Protein 5CZF (pdb70)

Sequence (270 aa):
EQENSYNEWLRAKVATSLADPRPAIPHDEVERRMAERFAKMRKERSYNEWLRAKVATSLADPRPAIPHDEVERRMAERFAKMRKESHLPVLWLESADTDLDDITSYIARFDIDAAERLWQRLRGCVLPLSEHPYLYPPSDRVPGLREIVAHPNYIILYRVTTSSVEVVNVIHARRQFPHLPVLWLESADTDLDDITSYIARFDIDAAERLWQRLRGCVLPLSEHPYLYPPSDRVPGLREIVAHPNYIILYRVTTSSVEVVNVIHARRQFP

CATH classification: 3.30.2310.20

InterPro domains:
  IPR048851 Stability determinant domain [PF21217] (16-45)

Solvent-accessible surface area: 13345 Å² total; per-residue (Å²): 119,87,64,100,63,20,34,76,51,0,107,60,31,3,61,99,5,80,77,39,130,133,106,29,28,64,11,113,48,0,50,126,50,0,62,103,56,14,64,67,46,112,114,91,150,115,46,52,65,46,0,113,60,30,7,61,99,7,73,83,48,128,130,109,26,16,79,9,111,50,0,42,126,49,1,62,107,55,9,65,66,39,127,82,127,85,154,29,74,10,40,0,20,28,22,0,3,65,3,1,49,51,1,1,58,123,31,15,96,100,64,51,86,25,0,42,141,11,6,86,36,0,77,42,22,0,72,41,0,28,102,78,4,144,31,26,89,89,14,148,55,12,111,64,6,42,36,2,22,12,64,19,49,10,8,0,0,0,83,38,36,148,80,6,0,24,0,0,0,0,0,15,20,104,98,85,34,50,123,55,70,13,41,0,16,22,19,0,4,63,4,0,45,56,0,4,55,143,38,16,81,167,62,23,77,27,0,37,155,13,6,89,94,0,64,43,21,0,94,43,2,21,108,36,27,138,34,32,80,86,10,130,60,12,108,67,4,50,36,3,17,3,49,18,46,23,0,0,0,0,73,32,43,147,73,4,1,25,1,0,0,0,0,15,13,82,159,89,56,42

GO terms:
  GO:0060090 molecular adaptor activity (F, EXP)

B-factor: mean 50.28, std 15.29, range [19.24, 118.25]

Foldseek 3Di:
DVVVVVVVVVVVVVVVVVPDPDDDDDPVVVVVVVVVVVVVVVVVD/DVVVVVVVVVVVVVVDPDDDDDVVVVVVVVVVVVVVVVVD/DQAAEEEDVQAVVQLVQVLVVPVVPPNVVSVVLVVLVCVVRNVCRVPVCPFDADPVDGQWGWDCSDQFKIWIWHDDPHHIYTYHIATPPDGGD/DFAEAEDVQAVVLLVQVLVVVVVPPNVVSVVLVVQVCVVRVCCRVVVCPFDADPVDGQWGWDCSDPFKIWIWHQDPGHIYTYHIQTPPDRGD

Organism: Escherichia coli O157:H7 (NCBI:txid83334)

Structure (mmCIF, N/CA/C/O backbone):
data_5CZF
#
_entry.id   5CZF
#
_cell.length_a   91.560
_cell.length_b   91.560
_cell.length_c   185.600
_cell.angle_alpha   90.00
_cell.angle_beta   90.00
_cell.angle_gamma   120.00
#
_symmetry.space_group_name_H-M   'P 65 2 2'
#
loop_
_entity.id
_entity.type
_entity.pdbx_description
1 polymer PaaA2
2 polymer 'Plasmid stabilization protein ParE'
3 non-polymer 'SULFATE ION'
4 water water
#
loop_
_atom_site.group_PDB
_atom_site.id
_atom_site.type_symbol
_atom_site.label_atom_id
_atom_site.label_alt_id
_atom_site.label_comp_id
_atom_site.label_asym_id
_atom_site.label_entity_id
_atom_site.label_seq_id
_atom_site.pdbx_PDB_ins_code
_atom_site.Cartn_x
_atom_site.Cartn_y
_atom_site.Cartn_z
_atom_site.occupancy
_atom_site.B_iso_or_equiv
_atom_site.auth_seq_id
_atom_site.auth_comp_id
_atom_site.auth_asym_id
_atom_site.auth_atom_id
_atom_site.pdbx_PDB_model_num
ATOM 1 N N . GLU A 1 5 ? 49.398 -37.344 -2.368 1.00 83.30 16 GLU A N 1
ATOM 2 C CA . GLU A 1 5 ? 49.937 -36.756 -3.590 1.00 93.33 16 GLU A CA 1
ATOM 3 C C . GLU A 1 5 ? 48.810 -36.275 -4.501 1.00 98.41 16 GLU A C 1
ATOM 4 O O . GLU A 1 5 ? 48.976 -35.319 -5.260 1.00 91.75 16 GLU A O 1
ATOM 6 N N . GLN A 1 6 ? 47.660 -36.951 -4.421 1.00 101.44 17 GLN A N 1
ATOM 7 C CA . GLN A 1 6 ? 46.486 -36.517 -5.168 1.00 94.73 17 GLN A CA 1
ATOM 8 C C . GLN A 1 6 ? 45.854 -35.269 -4.565 1.00 81.17 17 GLN A C 1
ATOM 9 O O . GLN A 1 6 ? 45.136 -34.549 -5.269 1.00 68.15 17 GLN A O 1
ATOM 11 N N . GLU A 1 7 ? 46.103 -35.001 -3.280 1.00 83.57 18 GLU A N 1
ATOM 12 C CA . GLU A 1 7 ? 45.630 -33.770 -2.657 1.00 81.26 18 GLU A CA 1
ATOM 13 C C . GLU A 1 7 ? 46.476 -32.569 -3.057 1.00 76.14 18 GLU A C 1
ATOM 14 O O . GLU A 1 7 ? 45.973 -31.440 -3.075 1.00 60.63 18 GLU A O 1
ATOM 16 N N . ASN A 1 8 ? 47.754 -32.789 -3.373 1.00 81.92 19 ASN A N 1
ATOM 17 C CA . ASN A 1 8 ? 48.603 -31.691 -3.822 1.00 85.39 19 ASN A CA 1
ATOM 18 C C . ASN A 1 8 ? 48.230 -31.248 -5.229 1.00 76.86 19 ASN A C 1
ATOM 19 O O . ASN A 1 8 ? 48.260 -30.051 -5.537 1.00 79.54 19 ASN A O 1
ATOM 24 N N . SER A 1 9 ? 47.878 -32.194 -6.099 1.00 69.33 20 SER A N 1
ATOM 25 C CA . SER A 1 9 ? 47.438 -31.816 -7.435 1.00 72.37 20 SER A CA 1
ATOM 26 C C . SER A 1 9 ? 46.087 -31.114 -7.388 1.00 66.27 20 SER A C 1
ATOM 27 O O . SER A 1 9 ? 45.838 -30.181 -8.160 1.00 68.35 20 SER A O 1
ATOM 30 N N . TYR A 1 10 ? 45.207 -31.543 -6.481 1.00 51.69 21 TYR A N 1
ATOM 31 C CA . TYR A 1 10 ? 43.907 -30.897 -6.348 1.00 46.96 21 TYR A CA 1
ATOM 32 C C . TYR A 1 10 ? 44.060 -29.465 -5.847 1.00 47.09 21 TYR A C 1
ATOM 33 O O . TYR A 1 10 ? 43.424 -28.541 -6.370 1.00 53.89 21 TYR A O 1
ATOM 42 N N . ASN A 1 11 ? 44.916 -29.257 -4.843 1.00 41.42 22 ASN A N 1
ATOM 43 C CA . ASN A 1 11 ? 45.084 -27.915 -4.291 1.00 54.33 22 ASN A CA 1
ATOM 44 C C . ASN A 1 11 ? 45.761 -26.983 -5.288 1.00 54.40 22 ASN A C 1
ATOM 45 O O . ASN A 1 11 ? 45.376 -25.815 -5.412 1.00 48.57 22 ASN A O 1
ATOM 50 N N . GLU A 1 12 ? 46.772 -27.479 -6.004 1.00 66.55 23 GLU A N 1
ATOM 51 C CA . GLU A 1 12 ? 47.425 -26.654 -7.015 1.00 60.98 23 GLU A CA 1
ATOM 52 C C . GLU A 1 12 ? 46.463 -26.307 -8.142 1.00 57.56 23 GLU A C 1
ATOM 53 O O . GLU A 1 12 ? 46.439 -25.166 -8.619 1.00 63.94 23 GLU A O 1
ATOM 56 N N . TRP A 1 13 ? 45.651 -27.276 -8.571 1.00 50.89 24 TRP A N 1
ATOM 57 C CA . TRP A 1 13 ? 44.649 -27.002 -9.596 1.00 44.54 24 TRP A CA 1
ATOM 58 C C . TRP A 1 13 ? 43.634 -25.982 -9.105 1.00 45.28 24 TRP A C 1
ATOM 59 O O . TRP A 1 13 ? 43.195 -25.112 -9.867 1.00 47.11 24 TRP A O 1
ATOM 70 N N . LEU A 1 14 ? 43.258 -26.066 -7.828 1.00 47.80 25 LEU A N 1
ATOM 71 C CA . LEU A 1 14 ? 42.245 -25.168 -7.292 1.00 43.37 25 LEU A CA 1
ATOM 72 C C . LEU A 1 14 ? 42.792 -23.758 -7.096 1.00 47.43 25 LEU A C 1
ATOM 73 O O . LEU A 1 14 ? 42.091 -22.778 -7.376 1.00 50.66 25 LEU A O 1
ATOM 78 N N . ARG A 1 15 ? 44.040 -23.629 -6.630 1.00 44.54 26 ARG A N 1
ATOM 79 C CA . ARG A 1 15 ? 44.632 -22.300 -6.490 1.00 46.46 26 ARG A CA 1
ATOM 80 C C . ARG A 1 15 ? 44.787 -21.623 -7.845 1.00 48.71 26 ARG A C 1
ATOM 81 O O . ARG A 1 15 ? 44.511 -20.425 -7.984 1.00 57.14 26 ARG A O 1
ATOM 89 N N . ALA A 1 16 ? 45.234 -22.373 -8.854 1.00 47.06 27 ALA A N 1
ATOM 90 C CA . ALA A 1 16 ? 45.329 -21.820 -10.200 1.00 44.20 27 ALA A CA 1
ATOM 91 C C . ALA A 1 16 ? 43.955 -21.458 -10.750 1.00 42.52 27 ALA A C 1
ATOM 92 O O . ALA A 1 16 ? 43.818 -20.466 -11.476 1.00 50.34 27 ALA A O 1
ATOM 94 N N . LYS A 1 17 ? 42.931 -22.248 -10.416 1.00 27.63 28 LYS A N 1
ATOM 95 C CA . LYS A 1 17 ? 41.575 -21.939 -10.859 1.00 25.90 28 LYS A CA 1
ATOM 96 C C . LYS A 1 17 ? 41.077 -20.640 -10.241 1.00 32.06 28 LYS A C 1
ATOM 97 O O . LYS A 1 17 ? 40.463 -19.816 -10.927 1.00 40.05 28 LYS A O 1
ATOM 103 N N . VAL A 1 18 ? 41.332 -20.439 -8.947 1.00 39.09 29 VAL A N 1
ATOM 104 C CA . VAL A 1 18 ? 40.909 -19.205 -8.295 1.00 47.20 29 VAL A CA 1
ATOM 105 C C . VAL A 1 18 ? 41.723 -18.024 -8.810 1.00 45.58 29 VAL A C 1
ATOM 106 O O . VAL A 1 18 ? 41.184 -16.934 -9.039 1.00 44.48 29 VAL A O 1
ATOM 110 N N . ALA A 1 19 ? 43.029 -18.224 -9.010 1.00 38.71 30 ALA A N 1
ATOM 111 C CA . ALA A 1 19 ? 43.870 -17.163 -9.556 1.00 43.42 30 ALA A CA 1
ATOM 112 C C . ALA A 1 19 ? 43.355 -16.693 -10.912 1.00 49.90 30 ALA A C 1
ATOM 113 O O . ALA A 1 19 ? 43.339 -15.488 -11.194 1.00 55.78 30 ALA A O 1
ATOM 115 N N . THR A 1 20 ? 42.921 -17.631 -11.761 1.00 41.72 31 THR A N 1
ATOM 116 C CA . THR A 1 20 ? 42.282 -17.255 -13.018 1.00 39.75 31 THR A CA 1
ATOM 117 C C . THR A 1 20 ? 40.968 -16.525 -12.769 1.00 42.32 31 THR A C 1
ATOM 118 O O . THR A 1 20 ? 40.658 -15.541 -13.450 1.00 53.10 31 THR A O 1
ATOM 122 N N . SER A 1 21 ? 40.187 -16.989 -11.790 1.00 43.76 32 SER A N 1
ATOM 123 C CA . SER A 1 21 ? 38.906 -16.355 -11.492 1.00 44.28 32 SER A CA 1
ATOM 124 C C . SER A 1 21 ? 39.093 -14.923 -11.009 1.00 45.57 32 SER A C 1
ATOM 125 O O . SER A 1 21 ? 38.275 -14.046 -11.310 1.00 46.60 32 SER A O 1
ATOM 128 N N . LEU A 1 22 ? 40.159 -14.670 -10.252 1.00 45.78 33 LEU A N 1
ATOM 129 C CA . LEU A 1 22 ? 40.403 -13.341 -9.714 1.00 46.33 33 LEU A CA 1
ATOM 130 C C . LEU A 1 22 ? 41.102 -12.418 -10.704 1.00 49.42 33 LEU A C 1
ATOM 131 O O . LEU A 1 22 ? 41.144 -11.205 -10.469 1.00 55.97 33 LEU A O 1
ATOM 136 N N . ALA A 1 23 ? 41.641 -12.952 -11.797 1.00 39.73 34 ALA A N 1
ATOM 137 C CA . ALA A 1 23 ? 42.220 -12.131 -12.851 1.00 50.40 34 ALA A CA 1
ATOM 138 C C . ALA A 1 23 ? 41.199 -11.724 -13.907 1.00 58.00 34 ALA A C 1
ATOM 139 O O . ALA A 1 23 ? 41.553 -10.998 -14.844 1.00 52.25 34 ALA A O 1
ATOM 141 N N . ASP A 1 24 ? 39.953 -12.164 -13.774 1.00 53.26 35 ASP A N 1
ATOM 142 C CA . ASP A 1 24 ? 38.936 -11.921 -14.793 1.00 49.18 35 ASP A CA 1
ATOM 143 C C . ASP A 1 24 ? 38.534 -10.449 -14.812 1.00 45.99 35 ASP A C 1
ATOM 144 O O . ASP A 1 24 ? 38.083 -9.925 -13.783 1.00 35.91 35 ASP A O 1
ATOM 149 N N . PRO A 1 25 ? 38.667 -9.751 -15.946 1.00 37.97 36 PRO A N 1
ATOM 150 C CA . PRO A 1 25 ? 38.271 -8.332 -15.989 1.00 42.02 36 PRO A CA 1
ATOM 151 C C . PRO A 1 25 ? 36.778 -8.101 -15.875 1.00 40.49 36 PRO A C 1
ATOM 152 O O . PRO A 1 25 ? 36.370 -6.977 -15.556 1.00 36.58 36 PRO A O 1
ATOM 156 N N . ARG A 1 26 ? 35.954 -9.110 -16.117 1.00 37.49 37 ARG A N 1
ATOM 157 C CA . ARG A 1 26 ? 34.519 -8.883 -16.113 1.00 42.20 37 ARG A CA 1
ATOM 158 C C . ARG A 1 26 ? 34.002 -8.743 -14.683 1.00 43.53 37 ARG A C 1
ATOM 159 O O . ARG A 1 26 ? 34.430 -9.483 -13.787 1.00 43.39 37 ARG A O 1
ATOM 167 N N . PRO A 1 27 ? 33.086 -7.805 -14.437 1.00 43.69 38 PRO A N 1
ATOM 168 C CA . PRO A 1 27 ? 32.636 -7.539 -13.069 1.00 43.23 38 PRO A CA 1
ATOM 169 C C . PRO A 1 27 ? 31.706 -8.625 -12.550 1.00 37.91 38 PRO A C 1
ATOM 170 O O . PRO A 1 27 ? 31.096 -9.386 -13.306 1.00 33.86 38 PRO A O 1
ATOM 174 N N . ALA A 1 28 ? 31.614 -8.682 -11.222 1.00 40.16 39 ALA A N 1
ATOM 175 C CA . ALA A 1 28 ? 30.747 -9.638 -10.551 1.00 38.14 39 ALA A CA 1
ATOM 176 C C . ALA A 1 28 ? 29.282 -9.375 -10.895 1.00 37.78 39 ALA A C 1
ATOM 177 O O . ALA A 1 28 ? 28.897 -8.283 -11.326 1.00 38.24 39 ALA A O 1
ATOM 179 N N . ILE A 1 29 ? 28.462 -10.391 -10.671 1.00 38.92 40 ILE A N 1
ATOM 180 C CA . ILE A 1 29 ? 27.104 -10.459 -11.202 1.00 41.29 40 ILE A CA 1
ATOM 181 C C . ILE A 1 29 ? 26.152 -10.657 -10.035 1.00 35.76 40 ILE A C 1
ATOM 182 O O . ILE A 1 29 ? 26.407 -11.498 -9.174 1.00 37.20 40 ILE A O 1
ATOM 187 N N . PRO A 1 30 ? 25.042 -9.913 -9.965 1.00 44.26 41 PRO A N 1
ATOM 188 C CA . PRO A 1 30 ? 24.096 -10.110 -8.859 1.00 46.76 41 PRO A CA 1
ATOM 189 C C . PRO A 1 30 ? 23.465 -11.494 -8.908 1.00 49.65 41 PRO A C 1
ATOM 190 O O . PRO A 1 30 ? 23.275 -12.082 -9.978 1.00 45.75 41 PRO A O 1
ATOM 194 N N . HIS A 1 31 ? 23.150 -12.013 -7.717 1.00 46.66 42 HIS A N 1
ATOM 195 C CA . HIS A 1 31 ? 22.492 -13.312 -7.610 1.00 42.84 42 HIS A CA 1
ATOM 196 C C . HIS A 1 31 ? 21.210 -13.341 -8.432 1.00 41.61 42 HIS A C 1
ATOM 197 O O . HIS A 1 31 ? 20.926 -14.333 -9.119 1.00 38.68 42 HIS A O 1
ATOM 204 N N . ASP A 1 32 ? 20.417 -12.263 -8.342 1.00 48.02 43 ASP A N 1
ATOM 205 C CA . ASP A 1 32 ? 19.330 -11.997 -9.282 1.00 58.40 43 ASP A CA 1
ATOM 206 C C . ASP A 1 32 ? 19.616 -12.551 -10.682 1.00 56.52 43 ASP A C 1
ATOM 207 O O . ASP A 1 32 ? 18.841 -13.353 -11.212 1.00 46.71 43 ASP A O 1
ATOM 212 N N . GLU A 1 33 ? 20.733 -12.140 -11.290 1.00 43.10 44 GLU A N 1
ATOM 213 C CA . GLU A 1 33 ? 20.997 -12.455 -12.692 1.00 48.07 44 GLU A CA 1
ATOM 214 C C . GLU A 1 33 ? 21.346 -13.928 -12.884 1.00 45.37 44 GLU A C 1
ATOM 215 O O . GLU A 1 33 ? 20.944 -14.541 -13.878 1.00 47.50 44 GLU A O 1
ATOM 221 N N . VAL A 1 34 ? 22.098 -14.511 -11.947 1.00 37.59 45 VAL A N 1
ATOM 222 C CA . VAL A 1 34 ? 22.444 -15.928 -12.029 1.00 41.32 45 VAL A CA 1
ATOM 223 C C . VAL A 1 34 ? 21.193 -16.793 -11.930 1.00 39.21 45 VAL A C 1
ATOM 224 O O . VAL A 1 34 ? 21.057 -17.803 -12.634 1.00 40.70 45 VAL A O 1
ATOM 228 N N . GLU A 1 35 ? 20.254 -16.408 -11.064 1.00 37.85 46 GLU A N 1
ATOM 229 C CA . GLU A 1 35 ? 18.967 -17.094 -11.033 1.00 42.22 46 GLU A CA 1
ATOM 230 C C . GLU A 1 35 ? 18.267 -17.019 -12.383 1.00 48.31 46 GLU A C 1
ATOM 231 O O . GLU A 1 35 ? 17.591 -17.972 -12.788 1.00 50.11 46 GLU A O 1
ATOM 237 N N . ARG A 1 36 ? 18.436 -15.909 -13.104 1.00 46.07 47 ARG A N 1
ATOM 238 C CA . ARG A 1 36 ? 17.772 -15.755 -14.392 1.00 38.58 47 ARG A CA 1
ATOM 239 C C . ARG A 1 36 ? 18.421 -16.634 -15.454 1.00 44.71 47 ARG A C 1
ATOM 240 O O . ARG A 1 36 ? 17.723 -17.266 -16.255 1.00 47.03 47 ARG A O 1
ATOM 248 N N . ARG A 1 37 ? 19.761 -16.690 -15.470 1.00 44.23 48 ARG A N 1
ATOM 249 C CA . ARG A 1 37 ? 20.462 -17.514 -16.453 1.00 38.49 48 ARG A CA 1
ATOM 250 C C . ARG A 1 37 ? 20.280 -18.997 -16.176 1.00 40.04 48 AR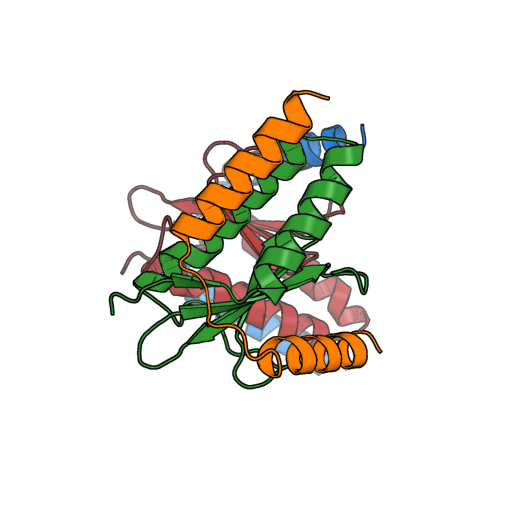G A C 1
ATOM 251 O O . ARG A 1 37 ? 20.128 -19.792 -17.115 1.00 42.67 48 ARG A O 1
ATOM 259 N N . MET A 1 38 ? 20.341 -19.396 -14.903 1.00 37.03 49 MET A N 1
ATOM 260 C CA . MET A 1 38 ? 20.033 -20.780 -14.571 1.00 39.41 49 MET A CA 1
ATOM 261 C C . MET A 1 38 ? 18.631 -21.151 -15.038 1.00 38.96 49 MET A C 1
ATOM 262 O O . MET A 1 38 ? 18.417 -22.238 -15.587 1.00 47.46 49 MET A O 1
ATOM 267 N N . ALA A 1 39 ? 17.667 -20.246 -14.857 1.00 34.61 50 ALA A N 1
ATOM 268 C CA . ALA A 1 39 ? 16.322 -20.496 -15.362 1.00 36.02 50 ALA A CA 1
ATOM 269 C C . ALA A 1 39 ? 16.317 -20.562 -16.882 1.00 48.38 50 ALA A C 1
ATOM 270 O O . ALA A 1 39 ? 15.621 -21.396 -17.474 1.00 54.26 50 ALA A O 1
ATOM 272 N N . GLU A 1 40 ? 17.091 -19.688 -17.525 1.00 50.55 51 GLU A N 1
ATOM 273 C CA . GLU A 1 40 ? 17.199 -19.708 -18.978 1.00 46.26 51 GLU A CA 1
ATOM 274 C C . GLU A 1 40 ? 17.806 -21.020 -19.459 1.00 53.32 51 GLU A C 1
ATOM 275 O O . GLU A 1 40 ? 17.388 -21.569 -20.486 1.00 60.69 51 GLU A O 1
ATOM 281 N N . ARG A 1 41 ? 18.780 -21.549 -18.714 1.00 49.48 52 ARG A N 1
ATOM 282 C CA . ARG A 1 41 ? 19.481 -22.755 -19.142 1.00 42.88 52 ARG A CA 1
ATOM 283 C C . ARG A 1 41 ? 18.599 -23.990 -19.003 1.00 45.27 52 ARG A C 1
ATOM 284 O O . ARG A 1 41 ? 18.522 -24.813 -19.924 1.00 45.61 52 ARG A O 1
ATOM 292 N N . PHE A 1 42 ? 17.929 -24.142 -17.857 1.00 41.61 53 PHE A N 1
ATOM 293 C CA . PHE A 1 42 ? 17.058 -25.298 -17.670 1.00 46.09 53 PHE A CA 1
ATOM 294 C C . PHE A 1 42 ? 15.902 -25.295 -18.664 1.00 52.44 53 PHE A C 1
ATOM 295 O O . PHE A 1 42 ? 15.477 -26.362 -19.126 1.00 46.53 53 PHE A O 1
ATOM 303 N N . ALA A 1 43 ? 15.391 -24.114 -19.020 1.00 46.13 54 ALA A N 1
ATOM 304 C CA . ALA A 1 43 ? 14.294 -24.044 -19.980 1.00 44.76 54 ALA A CA 1
ATOM 305 C C . ALA A 1 43 ? 14.745 -24.497 -21.365 1.00 61.31 54 ALA A C 1
ATOM 306 O O . ALA A 1 43 ? 14.054 -25.279 -22.031 1.00 61.77 54 ALA A O 1
ATOM 308 N N . LYS A 1 44 ? 15.907 -24.016 -21.815 1.00 62.37 55 LYS A N 1
ATOM 309 C CA . LYS A 1 44 ? 16.423 -24.447 -23.110 1.00 63.49 55 LYS A CA 1
ATOM 310 C C . LYS A 1 44 ? 16.772 -25.931 -23.109 1.00 68.22 55 LYS A C 1
ATOM 311 O O . LYS A 1 44 ? 16.649 -26.596 -24.143 1.00 72.67 55 LYS A O 1
ATOM 313 N N . MET A 1 45 ? 17.201 -26.467 -21.964 1.00 70.06 56 MET A N 1
ATOM 314 C CA . MET A 1 45 ? 17.512 -27.890 -21.885 1.00 69.62 56 MET A CA 1
ATOM 315 C C . MET A 1 45 ? 16.256 -28.740 -22.014 1.00 74.40 56 MET A C 1
ATOM 316 O O . MET A 1 45 ? 16.291 -29.822 -22.611 1.00 81.82 56 MET A O 1
ATOM 321 N N . ARG A 1 46 ? 15.139 -28.273 -21.453 1.00 68.33 57 ARG A N 1
ATOM 322 C CA . ARG A 1 46 ? 13.893 -29.024 -21.551 1.00 72.82 57 ARG A CA 1
ATOM 323 C C . ARG A 1 46 ? 13.261 -28.911 -22.929 1.00 82.82 57 ARG A C 1
ATOM 324 O O . ARG A 1 46 ? 12.666 -29.882 -23.411 1.00 85.93 57 ARG A O 1
ATOM 332 N N . LYS A 1 47 ? 13.369 -27.744 -23.571 1.00 84.48 58 LYS A N 1
ATOM 333 C CA . LYS A 1 47 ? 12.903 -27.612 -24.947 1.00 73.58 58 LYS A CA 1
ATOM 334 C C . LYS A 1 47 ? 13.668 -28.536 -25.886 1.00 70.31 58 LYS A C 1
ATOM 335 O O . LYS A 1 47 ? 13.136 -28.917 -26.935 1.00 80.77 58 LYS A O 1
ATOM 338 N N . GLU A 1 48 ? 14.893 -28.918 -25.521 1.00 63.20 59 GLU A N 1
ATOM 339 C CA . GLU A 1 48 ? 15.705 -29.848 -26.294 1.00 63.44 59 GLU A CA 1
ATOM 340 C C . GLU A 1 48 ? 15.320 -31.308 -26.076 1.00 78.21 59 GLU A C 1
ATOM 341 O O . GLU A 1 48 ? 15.896 -32.184 -26.731 1.00 86.42 59 GLU A O 1
ATOM 343 N N . ARG A 1 49 ? 14.378 -31.595 -25.180 1.00 82.90 60 ARG A N 1
ATOM 344 C CA . ARG A 1 49 ? 13.898 -32.964 -24.991 1.00 83.81 60 ARG A CA 1
ATOM 345 C C . ARG A 1 49 ? 12.585 -33.204 -25.738 1.00 86.64 60 ARG A C 1
ATOM 346 O O . ARG A 1 49 ? 11.663 -32.388 -25.684 1.00 84.23 60 ARG A O 1
ATOM 350 N N . SER B 1 9 ? 18.392 -48.249 0.511 1.00 64.73 20 SER B N 1
ATOM 351 C CA . SER B 1 9 ? 18.906 -48.998 1.654 1.00 67.61 20 SER B CA 1
ATOM 352 C C . SER B 1 9 ? 19.675 -48.084 2.594 1.00 63.62 20 SER B C 1
ATOM 353 O O . SER B 1 9 ? 19.603 -48.233 3.814 1.00 68.91 20 SER B O 1
ATOM 356 N N . TYR B 1 10 ? 20.431 -47.149 2.011 1.00 55.04 21 TYR B N 1
ATOM 357 C CA . TYR B 1 10 ? 21.110 -46.139 2.814 1.00 52.02 21 TYR B CA 1
ATOM 358 C C . TYR B 1 10 ? 20.107 -45.322 3.616 1.00 62.28 21 TYR B C 1
ATOM 359 O O . TYR B 1 10 ? 20.338 -45.026 4.794 1.00 68.00 21 TYR B O 1
ATOM 368 N N . ASN B 1 11 ? 18.982 -44.954 2.997 1.00 65.71 22 ASN B N 1
ATOM 369 C CA . ASN B 1 11 ? 17.949 -44.216 3.715 1.00 62.16 22 ASN B CA 1
ATOM 370 C C . ASN B 1 11 ? 17.199 -45.115 4.689 1.00 61.06 22 ASN B C 1
ATOM 371 O O . ASN B 1 11 ? 16.748 -44.646 5.741 1.00 55.15 22 ASN B O 1
ATOM 376 N N . GLU B 1 12 ? 17.053 -46.402 4.361 1.00 66.61 23 GLU B N 1
ATOM 377 C CA . GLU B 1 12 ? 16.482 -47.342 5.320 1.00 69.96 23 GLU B CA 1
ATOM 378 C C . GLU B 1 12 ? 17.397 -47.510 6.527 1.00 71.07 23 GLU B C 1
ATOM 379 O O . GLU B 1 12 ? 16.922 -47.628 7.663 1.00 75.14 23 GLU B O 1
ATOM 381 N N . TRP B 1 13 ? 18.714 -47.523 6.300 1.00 59.89 24 TRP B N 1
ATOM 382 C CA . TRP B 1 13 ? 19.661 -47.527 7.410 1.00 54.23 24 TRP B CA 1
ATOM 383 C C . TRP B 1 13 ? 19.576 -46.235 8.209 1.00 64.15 24 TRP B C 1
ATOM 384 O O . TRP B 1 13 ? 19.643 -46.251 9.443 1.00 68.84 24 TRP B O 1
ATOM 395 N N . LEU B 1 14 ? 19.429 -45.109 7.515 1.00 61.49 25 LEU B N 1
ATOM 396 C CA . LEU B 1 14 ? 19.434 -43.811 8.173 1.00 57.97 25 LEU B CA 1
ATOM 397 C C . LEU B 1 14 ? 18.201 -43.630 9.047 1.00 56.13 25 LEU B C 1
ATOM 398 O O . LEU B 1 14 ? 18.305 -43.225 10.212 1.00 53.11 25 LEU B O 1
ATOM 403 N N . ARG B 1 15 ? 17.021 -43.926 8.496 1.00 57.83 26 ARG B N 1
ATOM 404 C CA . ARG B 1 15 ? 15.792 -43.767 9.262 1.00 61.44 26 ARG B CA 1
ATOM 405 C C . ARG B 1 15 ? 15.743 -44.726 10.446 1.00 64.18 26 ARG B C 1
ATOM 406 O O . ARG B 1 15 ? 15.250 -44.355 11.519 1.00 58.03 26 ARG B O 1
ATOM 414 N N . ALA B 1 16 ? 16.269 -45.944 10.283 1.00 65.16 27 ALA B N 1
ATOM 415 C CA . ALA B 1 16 ? 16.331 -46.875 11.407 1.00 56.59 27 ALA B CA 1
ATOM 416 C C . ALA B 1 16 ? 17.291 -46.377 12.477 1.00 50.73 27 ALA B C 1
ATOM 417 O O . ALA B 1 16 ? 17.025 -46.523 13.676 1.00 51.01 27 ALA B O 1
ATOM 419 N N . LYS B 1 17 ? 18.414 -45.789 12.059 1.00 45.97 28 LYS B N 1
ATOM 420 C CA . LYS B 1 17 ? 19.395 -45.299 13.018 1.00 42.31 28 LYS B CA 1
ATOM 421 C C . LYS B 1 17 ? 18.853 -44.105 13.793 1.00 46.17 28 LYS B C 1
ATOM 422 O O . LYS B 1 17 ? 19.075 -43.993 15.005 1.00 57.85 28 LYS B O 1
ATOM 428 N N . VAL B 1 18 ? 18.141 -43.205 13.110 1.00 41.34 29 VAL B N 1
ATOM 429 C CA . VAL B 1 18 ? 17.479 -42.095 13.790 1.00 44.49 29 VAL B CA 1
ATOM 430 C C . VAL B 1 18 ? 16.467 -42.616 14.805 1.00 53.84 29 VAL B C 1
ATOM 431 O O . VAL B 1 18 ? 16.382 -42.118 15.936 1.00 54.00 29 VAL B O 1
ATOM 435 N N . ALA B 1 19 ? 15.687 -43.630 14.418 1.00 53.71 30 ALA B N 1
ATOM 436 C CA . ALA B 1 19 ? 14.669 -44.172 15.311 1.00 44.82 30 ALA B CA 1
ATOM 437 C C . ALA B 1 19 ? 15.289 -44.734 16.584 1.00 50.75 30 ALA B C 1
ATOM 438 O O . ALA B 1 19 ? 14.725 -44.588 17.677 1.00 51.78 30 ALA B O 1
ATOM 440 N N . THR B 1 20 ? 16.446 -45.387 16.465 1.00 44.25 31 THR B N 1
ATOM 441 C CA . THR B 1 20 ? 17.134 -45.875 17.654 1.00 46.82 31 THR B CA 1
ATOM 442 C C . THR B 1 20 ? 17.617 -44.717 18.516 1.00 54.32 31 THR B C 1
ATOM 443 O O . THR B 1 20 ? 17.571 -44.788 19.752 1.00 54.16 31 THR B O 1
ATOM 447 N N . SER B 1 21 ? 18.053 -43.631 17.877 1.00 49.99 32 SER B N 1
ATOM 448 C CA . SER B 1 21 ? 18.648 -42.519 18.606 1.00 59.51 32 SER B CA 1
ATOM 449 C C . SER B 1 21 ? 17.633 -41.837 19.516 1.00 66.27 32 SER B C 1
ATOM 450 O O . SER B 1 21 ? 17.977 -41.411 20.627 1.00 64.65 32 SER B O 1
ATOM 453 N N . LEU B 1 22 ? 16.380 -41.724 19.066 1.00 61.47 33 LEU B N 1
ATOM 454 C CA . LEU B 1 22 ? 15.343 -41.049 19.838 1.00 58.86 33 LEU B CA 1
ATOM 455 C C . LEU B 1 22 ? 14.585 -41.975 20.768 1.00 58.06 33 LEU B C 1
ATOM 456 O O . LEU B 1 22 ? 14.015 -41.504 21.757 1.00 53.02 33 LEU B O 1
ATOM 461 N N . ALA B 1 23 ? 14.546 -43.271 20.473 1.00 57.20 34 ALA B N 1
ATOM 462 C CA . ALA B 1 23 ? 14.012 -44.215 21.440 1.00 51.19 34 ALA B CA 1
ATOM 463 C C . ALA B 1 23 ? 14.872 -44.282 22.695 1.00 54.72 34 ALA B C 1
ATOM 464 O O . ALA B 1 23 ? 14.423 -44.825 23.714 1.00 64.01 34 ALA B O 1
ATOM 466 N N . ASP B 1 24 ? 16.091 -43.742 22.653 1.00 44.37 35 ASP B N 1
ATOM 467 C CA . ASP B 1 24 ? 17.017 -43.911 23.769 1.00 45.33 35 ASP B CA 1
ATOM 468 C C . ASP B 1 24 ? 16.543 -43.066 24.935 1.00 53.89 35 ASP B C 1
ATOM 469 O O . ASP B 1 24 ? 16.321 -41.855 24.757 1.00 43.15 35 ASP B O 1
ATOM 474 N N . PRO B 1 25 ? 16.372 -43.636 26.132 1.00 52.43 36 PRO B N 1
ATOM 475 C CA . PRO B 1 25 ? 15.740 -42.867 27.204 1.00 51.02 36 PRO B CA 1
ATOM 476 C C . PRO B 1 25 ? 16.669 -41.900 27.927 1.00 42.96 36 PRO B C 1
ATOM 477 O O . PRO B 1 25 ? 16.191 -41.169 28.804 1.00 44.40 36 PRO B O 1
ATOM 481 N N . ARG B 1 26 ? 17.965 -41.856 27.593 1.00 38.43 37 ARG B N 1
ATOM 482 C CA . ARG B 1 26 ? 18.891 -40.967 28.289 1.00 45.52 37 ARG B CA 1
ATOM 483 C C . ARG B 1 26 ? 18.622 -39.505 27.925 1.00 41.77 37 ARG B C 1
ATOM 484 O O . ARG B 1 26 ? 18.210 -39.197 26.801 1.00 43.31 37 ARG B O 1
ATOM 492 N N . PRO B 1 27 ? 18.836 -38.585 28.861 1.00 50.21 38 PRO B N 1
ATOM 493 C CA . PRO B 1 27 ? 18.667 -37.163 28.544 1.00 48.68 38 PRO B CA 1
ATOM 494 C C . PRO B 1 27 ? 19.772 -36.653 27.632 1.00 40.46 38 PRO B C 1
ATOM 495 O O . PRO B 1 27 ? 20.892 -37.170 27.621 1.00 51.51 38 PRO B O 1
ATOM 499 N N . ALA B 1 28 ? 19.439 -35.627 26.854 1.00 32.08 39 ALA B N 1
ATOM 500 C CA . ALA B 1 28 ? 20.436 -34.973 26.019 1.00 39.59 39 ALA B CA 1
ATOM 501 C C . ALA B 1 28 ? 21.506 -34.315 26.884 1.00 39.49 39 ALA B C 1
ATOM 502 O O . ALA B 1 28 ? 21.262 -33.942 28.037 1.00 41.74 39 ALA B O 1
ATOM 504 N N . ILE B 1 29 ? 22.700 -34.168 26.316 1.00 44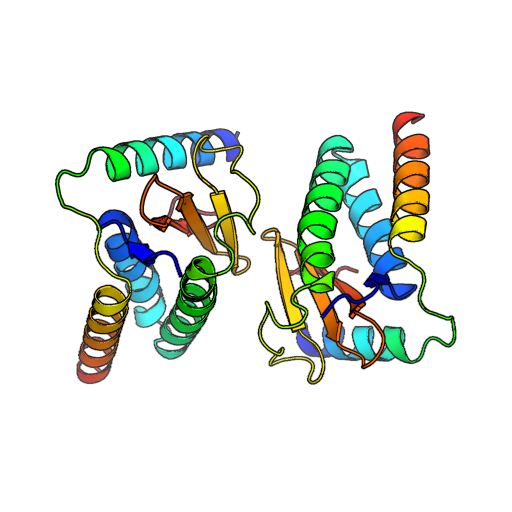.83 40 ILE B N 1
ATOM 505 C CA . ILE B 1 29 ? 23.840 -33.639 27.063 1.00 48.85 40 ILE B CA 1
ATOM 506 C C . ILE B 1 29 ? 24.234 -32.271 26.515 1.00 44.97 40 ILE B C 1
ATOM 507 O O . ILE B 1 29 ? 24.147 -32.040 25.299 1.00 33.07 40 ILE B O 1
ATOM 512 N N . PRO B 1 30 ? 24.659 -31.337 27.370 1.00 46.27 41 PRO B N 1
ATOM 513 C CA . PRO B 1 30 ? 25.063 -30.012 26.880 1.00 40.87 41 PRO B CA 1
ATOM 514 C C . PRO B 1 30 ? 26.278 -30.093 25.971 1.00 32.84 41 PRO B C 1
ATOM 515 O O . PRO B 1 30 ? 27.124 -30.981 26.103 1.00 41.79 41 PRO B O 1
ATOM 519 N N . HIS B 1 31 ? 26.359 -29.134 25.044 1.00 39.69 42 HIS B N 1
ATOM 520 C CA . HIS B 1 31 ? 27.468 -29.106 24.096 1.00 35.22 42 HIS B CA 1
ATOM 521 C C . HIS B 1 31 ? 28.807 -29.025 24.816 1.00 36.99 42 HIS B C 1
ATOM 522 O O . HIS B 1 31 ? 29.772 -29.696 24.427 1.00 39.13 42 HIS B O 1
ATOM 529 N N . ASP B 1 32 ? 28.885 -28.214 25.873 1.00 34.08 43 ASP B N 1
ATOM 530 C CA . ASP B 1 32 ? 30.159 -28.038 26.561 1.00 33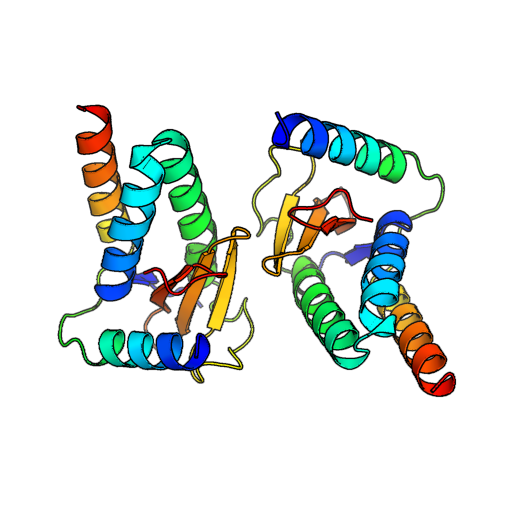.33 43 ASP B CA 1
ATOM 531 C C . ASP B 1 32 ? 30.610 -29.322 27.240 1.00 38.05 43 ASP B C 1
ATOM 532 O O . ASP B 1 32 ? 31.814 -29.530 27.423 1.00 45.93 43 ASP B O 1
ATOM 537 N N . GLU B 1 33 ? 29.672 -30.198 27.607 1.00 41.93 44 GLU B N 1
ATOM 538 C CA . GLU B 1 33 ? 30.064 -31.509 28.113 1.00 43.28 44 GLU B CA 1
ATOM 539 C C . GLU B 1 33 ? 30.586 -32.392 26.985 1.00 43.14 44 GLU B C 1
ATOM 540 O O . GLU B 1 33 ? 31.553 -33.142 27.175 1.00 38.55 44 GLU B O 1
ATOM 546 N N . VAL B 1 34 ? 29.968 -32.311 25.801 1.00 36.98 45 VAL B N 1
ATOM 547 C CA . VAL B 1 34 ? 30.530 -32.976 24.628 1.00 38.95 45 VAL B CA 1
ATOM 548 C C . VAL B 1 34 ? 31.935 -32.456 24.350 1.00 39.55 45 VAL B C 1
ATOM 549 O O . VAL B 1 34 ? 32.839 -33.221 23.988 1.00 37.87 45 VAL B O 1
ATOM 553 N N . GLU B 1 35 ? 32.139 -31.145 24.516 1.00 26.80 46 GLU B N 1
ATOM 554 C CA . GLU B 1 35 ? 33.477 -30.581 24.375 1.00 35.72 46 GLU B CA 1
ATOM 555 C C . GLU B 1 35 ? 34.445 -31.216 25.360 1.00 46.76 46 GLU B C 1
ATOM 556 O O . GLU B 1 35 ? 35.611 -31.463 25.028 1.00 56.06 46 GLU B O 1
ATOM 562 N N . ARG B 1 36 ? 33.975 -31.499 26.573 1.00 40.20 47 ARG B N 1
ATOM 563 C CA . ARG B 1 36 ? 34.848 -32.072 27.588 1.00 43.55 47 ARG B CA 1
ATOM 564 C C . ARG B 1 36 ? 35.160 -33.530 27.271 1.00 45.78 47 ARG B C 1
ATOM 565 O O . ARG B 1 36 ? 36.306 -33.978 27.419 1.00 58.04 47 ARG B O 1
ATOM 573 N N . ARG B 1 37 ? 34.150 -34.288 26.828 1.00 41.77 48 ARG B N 1
ATOM 574 C CA . ARG B 1 37 ? 34.394 -35.661 26.400 1.00 47.14 48 ARG B CA 1
ATOM 575 C C . ARG B 1 37 ? 35.351 -35.704 25.216 1.00 46.51 48 ARG B C 1
ATOM 576 O O . ARG B 1 37 ? 36.215 -36.584 25.135 1.00 48.69 48 ARG B O 1
ATOM 584 N N . MET B 1 38 ? 35.210 -34.758 24.287 1.00 46.95 49 MET B N 1
ATOM 585 C CA . MET B 1 38 ? 36.078 -34.727 23.117 1.00 50.49 49 MET B CA 1
ATOM 586 C C . MET B 1 38 ? 37.522 -34.451 23.511 1.00 47.82 49 MET B C 1
ATOM 587 O O . MET B 1 38 ? 38.443 -35.137 23.052 1.00 40.70 49 MET B O 1
ATOM 592 N N . ALA B 1 39 ? 37.738 -33.447 24.366 1.00 42.73 50 ALA B N 1
ATOM 593 C CA . ALA B 1 39 ? 39.086 -33.151 24.835 1.00 41.91 50 ALA B CA 1
ATOM 594 C C . ALA B 1 39 ? 39.706 -34.364 25.512 1.00 42.21 50 ALA B C 1
ATOM 595 O O . ALA B 1 39 ? 40.889 -34.664 25.310 1.00 44.28 50 ALA B O 1
ATOM 597 N N . GLU B 1 40 ? 38.912 -35.082 26.307 1.00 46.40 51 GLU B N 1
ATOM 598 C CA . GLU B 1 40 ? 39.406 -36.261 27.008 1.00 50.24 51 GLU B CA 1
ATOM 599 C C . GLU B 1 40 ? 39.755 -37.376 26.031 1.00 49.75 51 GLU B C 1
ATOM 600 O O . GLU B 1 40 ? 40.741 -38.095 26.228 1.00 55.71 51 GLU B O 1
ATOM 606 N N . ARG B 1 41 ? 38.964 -37.524 24.964 1.00 47.97 52 ARG B N 1
ATOM 607 C CA . ARG B 1 41 ? 39.239 -38.546 23.957 1.00 46.95 52 ARG B CA 1
ATOM 608 C C . ARG B 1 41 ? 40.508 -38.231 23.173 1.00 51.90 52 ARG B C 1
ATOM 609 O O . ARG B 1 41 ? 41.308 -39.131 22.891 1.00 51.95 52 ARG B O 1
ATOM 617 N N . PHE B 1 42 ? 40.710 -36.962 22.807 1.00 52.35 53 PHE B N 1
ATOM 618 C CA . PHE B 1 42 ? 41.934 -36.581 22.110 1.00 55.82 53 PHE B CA 1
ATOM 619 C C . PHE B 1 42 ? 43.158 -36.714 23.006 1.00 59.53 53 PHE B C 1
ATOM 620 O O . PHE B 1 42 ? 44.245 -37.052 22.523 1.00 58.22 53 PHE B O 1
ATOM 628 N N . ALA B 1 43 ? 43.009 -36.447 24.305 1.00 54.24 54 ALA B N 1
ATOM 629 C CA . ALA B 1 43 ? 44.156 -36.533 25.201 1.00 46.43 54 ALA B CA 1
ATOM 630 C C . ALA B 1 43 ? 44.649 -37.969 25.327 1.00 55.00 54 ALA B C 1
ATOM 631 O O . ALA B 1 43 ? 45.860 -38.212 25.392 1.00 59.13 54 ALA B O 1
ATOM 633 N N . LYS B 1 44 ? 43.726 -38.934 25.360 1.00 53.46 55 LYS B N 1
ATOM 634 C CA . LYS B 1 44 ? 44.136 -40.328 25.476 1.00 62.79 55 LYS B CA 1
ATOM 635 C C . LYS B 1 44 ? 44.774 -40.829 24.187 1.00 68.15 55 LYS B C 1
ATOM 636 O O . LYS B 1 44 ? 45.701 -41.646 24.234 1.00 77.62 55 LYS B O 1
ATOM 638 N N . MET B 1 45 ? 44.304 -40.346 23.033 1.00 65.04 56 MET B N 1
ATOM 639 C CA . MET B 1 45 ? 44.909 -40.731 21.761 1.00 60.89 56 MET B CA 1
ATOM 640 C C . MET B 1 45 ? 46.349 -40.242 21.668 1.00 64.54 56 MET B C 1
ATOM 641 O O . MET B 1 45 ? 47.246 -40.992 21.267 1.00 63.62 56 MET B O 1
ATOM 646 N N . ARG B 1 46 ? 46.587 -38.978 22.036 1.00 61.55 57 ARG B N 1
ATOM 647 C CA . ARG B 1 46 ? 47.923 -38.404 21.930 1.00 58.79 57 ARG B CA 1
ATOM 648 C C . ARG B 1 46 ? 48.918 -39.067 22.870 1.00 68.16 57 ARG B C 1
ATOM 649 O O . ARG B 1 46 ? 50.127 -38.991 22.626 1.00 73.35 57 ARG B O 1
ATOM 657 N N . LYS B 1 47 ? 48.439 -39.713 23.935 1.00 67.11 58 LYS B N 1
ATOM 658 C CA . LYS B 1 47 ? 49.279 -40.541 24.790 1.00 69.05 58 LYS B CA 1
ATOM 659 C C . LYS B 1 47 ? 49.439 -41.956 24.245 1.00 75.91 58 LYS B C 1
ATOM 660 O O . LYS B 1 47 ? 49.640 -42.896 25.023 1.00 86.29 58 LYS B O 1
ATOM 662 N N . GLU B 1 48 ? 49.353 -42.124 22.926 1.00 84.16 59 GLU B N 1
ATOM 663 C CA . GLU B 1 48 ? 49.449 -43.429 22.273 1.00 87.60 59 GLU B CA 1
ATOM 664 C C . GLU B 1 48 ? 48.456 -44.423 22.870 1.00 85.55 59 GLU B C 1
ATOM 665 O O . GLU B 1 48 ? 47.398 -44.033 23.368 1.00 78.44 59 GLU B O 1
ATOM 667 N N . SER C 2 19 ? 16.181 -15.313 19.232 1.00 73.76 0 SER C N 1
ATOM 668 C CA . SER C 2 19 ? 16.448 -16.730 19.456 1.00 74.48 0 SER C CA 1
ATOM 669 C C . SER C 2 19 ? 17.853 -16.933 20.024 1.00 65.41 0 SER C C 1
ATOM 670 O O . SER C 2 19 ? 18.838 -16.517 19.423 1.00 57.00 0 SER C O 1
ATOM 673 N N . HIS C 2 20 ? 17.942 -17.571 21.198 1.00 61.76 1 HIS C N 1
ATOM 674 C CA . HIS C 2 20 ? 19.224 -17.798 21.873 1.00 60.07 1 HIS C CA 1
ATOM 675 C C . HIS C 2 20 ? 19.123 -19.147 22.591 1.00 54.75 1 HIS C C 1
ATOM 676 O O . HIS C 2 20 ? 18.917 -19.232 23.805 1.00 51.39 1 HIS C O 1
ATOM 683 N N . LEU C 2 21 ? 19.271 -20.202 21.830 1.00 49.09 2 LEU C N 1
ATOM 684 C CA . LEU C 2 21 ? 18.969 -21.545 22.339 1.00 45.69 2 LEU C CA 1
ATOM 685 C C . LEU C 2 21 ? 20.213 -22.279 22.817 1.00 43.24 2 LEU C C 1
ATOM 686 O O . LEU C 2 21 ? 21.277 -22.147 22.221 1.00 43.55 2 LEU C O 1
ATOM 691 N N . PRO C 2 22 ? 20.073 -23.067 23.873 1.00 44.69 3 PRO C N 1
ATOM 692 C CA . PRO C 2 22 ? 21.132 -24.020 24.210 1.00 34.97 3 PRO C CA 1
ATOM 693 C C . PRO C 2 22 ? 21.290 -25.055 23.108 1.00 33.82 3 PRO C C 1
ATOM 694 O O . PRO C 2 22 ? 20.332 -25.394 22.399 1.00 29.49 3 PRO C O 1
ATOM 698 N N . VAL C 2 23 ? 22.519 -25.555 22.970 1.00 26.15 4 VAL C N 1
ATOM 699 C CA . VAL C 2 23 ? 22.833 -26.593 22.001 1.00 36.74 4 VAL C CA 1
ATOM 700 C C . VAL C 2 23 ? 23.110 -27.874 22.770 1.00 43.07 4 VAL C C 1
ATOM 701 O O . VAL C 2 23 ? 24.009 -27.910 23.619 1.00 44.28 4 VAL C O 1
ATOM 705 N N . LEU C 2 24 ? 22.335 -28.912 22.476 1.00 43.91 5 LEU C N 1
ATOM 706 C CA . LEU C 2 24 ? 22.431 -30.197 23.145 1.00 50.37 5 LEU C CA 1
ATOM 707 C C . LEU C 2 24 ? 22.689 -31.300 22.126 1.00 45.42 5 LEU C C 1
ATOM 708 O O . LEU C 2 24 ? 22.308 -31.193 20.957 1.00 40.15 5 LEU C O 1
ATOM 713 N N . TRP C 2 25 ? 23.352 -32.361 22.582 1.00 52.56 6 TRP C N 1
ATOM 714 C CA . TRP C 2 25 ? 23.641 -33.539 21.776 1.00 43.81 6 TRP C CA 1
ATOM 715 C C . TRP C 2 25 ? 22.958 -34.747 22.398 1.00 45.68 6 TRP C C 1
ATOM 716 O O . TRP C 2 25 ? 22.937 -34.896 23.624 1.00 50.05 6 TRP C O 1
ATOM 727 N N . LEU C 2 26 ? 22.383 -35.598 21.556 1.00 41.96 7 LEU C N 1
ATOM 728 C CA . LEU C 2 26 ? 21.896 -36.885 22.027 1.00 34.53 7 LEU C CA 1
ATOM 729 C C . LEU C 2 26 ? 23.059 -37.859 22.133 1.00 35.40 7 LEU C C 1
ATOM 730 O O . LEU C 2 26 ? 24.022 -37.786 21.364 1.00 44.97 7 LEU C O 1
ATOM 735 N N . GLU C 2 27 ? 22.962 -38.777 23.103 1.00 36.18 8 GLU C N 1
ATOM 736 C CA . GLU C 2 27 ? 24.046 -39.729 23.338 1.00 42.65 8 GLU C CA 1
ATOM 737 C C . GLU C 2 27 ? 24.412 -40.489 22.071 1.00 47.27 8 GLU C C 1
ATOM 738 O O . GLU C 2 27 ? 25.564 -40.909 21.909 1.00 46.12 8 GLU C O 1
ATOM 744 N N . SER C 2 28 ? 23.448 -40.667 21.165 1.00 45.30 9 SER C N 1
ATOM 745 C CA . SER C 2 28 ? 23.732 -41.294 19.880 1.00 41.31 9 SER C CA 1
ATOM 746 C C . SER C 2 28 ? 24.706 -40.458 19.059 1.00 37.47 9 SER C C 1
ATOM 747 O O . SER C 2 28 ? 25.616 -41.002 18.421 1.00 34.57 9 SER C O 1
ATOM 750 N N . ALA C 2 29 ? 24.522 -39.133 19.054 1.00 32.96 10 ALA C N 1
ATOM 751 C CA . ALA C 2 29 ? 25.413 -38.257 18.299 1.00 38.72 10 ALA C CA 1
ATOM 752 C C . ALA C 2 29 ? 26.807 -38.227 18.912 1.00 39.22 10 ALA C C 1
ATOM 753 O O . ALA C 2 29 ? 27.811 -38.270 18.190 1.00 33.91 10 ALA C O 1
ATOM 755 N N . ASP C 2 30 ? 26.890 -38.147 20.242 1.00 34.53 11 ASP C N 1
ATOM 756 C CA . ASP C 2 30 ? 28.187 -38.257 20.898 1.00 42.15 11 ASP C CA 1
ATOM 757 C C . ASP C 2 30 ? 28.838 -39.603 20.606 1.00 39.59 11 ASP C C 1
ATOM 758 O O . ASP C 2 30 ? 30.057 -39.679 20.413 1.00 34.30 11 ASP C O 1
ATOM 763 N N . THR C 2 31 ? 28.043 -40.678 20.575 1.00 34.25 12 THR C N 1
ATOM 764 C CA . THR C 2 31 ? 28.587 -41.974 20.184 1.00 40.68 12 THR C CA 1
ATOM 765 C C . THR C 2 31 ? 29.045 -41.950 18.735 1.00 39.83 12 THR C C 1
ATOM 766 O O . THR C 2 31 ? 30.080 -42.536 18.391 1.00 42.57 12 THR C O 1
ATOM 770 N N . ASP C 2 32 ? 28.282 -41.274 17.870 1.00 40.48 13 ASP C N 1
ATOM 771 C CA . ASP C 2 32 ? 28.712 -41.079 16.489 1.00 39.14 13 ASP C CA 1
ATOM 772 C C . ASP C 2 32 ? 30.055 -40.364 16.437 1.00 32.98 13 ASP C C 1
ATOM 773 O O . ASP C 2 32 ? 30.960 -40.780 15.706 1.00 30.74 13 ASP C O 1
ATOM 778 N N . LEU C 2 33 ? 30.206 -39.294 17.227 1.00 29.65 14 LEU C N 1
ATOM 779 C CA . LEU C 2 33 ? 31.469 -38.557 17.259 1.00 41.85 14 LEU C CA 1
ATOM 780 C C . LEU C 2 33 ? 32.620 -39.439 17.718 1.00 43.43 14 LEU C C 1
ATOM 781 O O . LEU C 2 33 ? 33.714 -39.389 17.145 1.00 45.01 14 LEU C O 1
ATOM 786 N N . ASP C 2 34 ? 32.398 -40.240 18.762 1.00 42.47 15 ASP C N 1
ATOM 787 C CA . ASP C 2 34 ? 33.452 -41.117 19.258 1.00 50.15 15 ASP C CA 1
ATOM 788 C C . ASP C 2 34 ? 33.878 -42.119 18.191 1.00 50.96 15 ASP C C 1
ATOM 789 O O . ASP C 2 34 ? 35.076 -42.337 17.975 1.00 43.00 15 ASP C O 1
ATOM 794 N N . ASP C 2 35 ? 32.907 -42.721 17.499 1.00 51.78 16 ASP C N 1
ATOM 795 C CA . ASP C 2 35 ? 33.226 -43.707 16.472 1.00 58.26 16 ASP C CA 1
ATOM 796 C C . ASP C 2 35 ? 33.938 -43.064 15.287 1.00 55.98 16 ASP C C 1
ATOM 797 O O . ASP C 2 35 ? 34.922 -43.608 14.770 1.00 52.20 16 ASP C O 1
ATOM 802 N N . ILE C 2 36 ? 33.454 -41.901 14.842 1.00 48.05 17 ILE C N 1
ATOM 803 C CA . ILE C 2 36 ? 34.043 -41.243 13.679 1.00 49.09 17 ILE C CA 1
ATOM 804 C C . ILE C 2 36 ? 35.465 -40.796 13.988 1.00 49.09 17 ILE C C 1
ATOM 805 O O . ILE C 2 36 ? 36.396 -41.039 13.209 1.00 42.35 17 ILE C O 1
ATOM 810 N N . THR C 2 37 ? 35.653 -40.138 15.138 1.00 43.53 18 THR C N 1
ATOM 811 C CA . THR C 2 37 ? 36.966 -39.597 15.483 1.00 43.20 18 THR C CA 1
ATOM 812 C C . THR C 2 37 ? 37.987 -40.704 15.715 1.00 43.84 18 THR C C 1
ATOM 813 O O . THR C 2 37 ? 39.150 -40.569 15.320 1.00 40.71 18 THR C O 1
ATOM 817 N N . SER C 2 38 ? 37.581 -41.804 16.355 1.00 51.36 19 SER C N 1
ATOM 818 C CA . SER C 2 38 ? 38.531 -42.887 16.588 1.00 59.39 19 SER C CA 1
ATOM 819 C C . SER C 2 38 ? 38.854 -43.635 15.299 1.00 65.85 19 SER C C 1
ATOM 820 O O . SER C 2 38 ? 39.947 -44.199 15.170 1.00 69.84 19 SER C O 1
ATOM 823 N N . TYR C 2 39 ? 37.929 -43.647 14.334 1.00 58.59 20 TYR C N 1
ATOM 824 C CA . TYR C 2 39 ? 38.237 -44.219 13.028 1.00 59.45 20 TYR C CA 1
ATOM 825 C C . TYR C 2 39 ? 39.307 -43.401 12.316 1.00 56.70 20 TYR C C 1
ATOM 826 O O . TYR C 2 39 ? 40.276 -43.954 11.782 1.00 65.61 20 TYR C O 1
ATOM 835 N N . ILE C 2 40 ? 39.150 -42.076 12.307 1.00 44.73 21 ILE C N 1
ATOM 836 C CA . ILE C 2 40 ? 40.106 -41.219 11.614 1.00 52.69 21 ILE C CA 1
ATOM 837 C C . ILE C 2 40 ? 41.433 -41.181 12.359 1.00 58.78 21 ILE C C 1
ATOM 838 O O . ILE C 2 40 ? 42.504 -41.133 11.742 1.00 58.81 21 ILE C O 1
ATOM 843 N N . ALA C 2 41 ? 41.388 -41.219 13.695 1.00 60.78 22 ALA C N 1
ATOM 844 C CA . ALA C 2 41 ? 42.609 -41.145 14.487 1.00 63.35 22 ALA C CA 1
ATOM 845 C C . ALA C 2 41 ? 43.497 -42.369 14.314 1.00 66.23 22 ALA C C 1
ATOM 846 O O . ALA C 2 41 ? 44.692 -42.295 14.623 1.00 70.57 22 ALA C O 1
ATOM 848 N N . ARG C 2 42 ? 42.947 -43.489 13.835 1.00 66.90 23 ARG C N 1
ATOM 849 C CA . ARG C 2 42 ? 43.779 -44.658 13.567 1.00 69.42 23 ARG C CA 1
ATOM 850 C C . ARG C 2 42 ? 44.843 -44.355 12.521 1.00 79.84 23 ARG C C 1
ATOM 851 O O . ARG C 2 42 ? 45.913 -44.973 12.527 1.00 86.43 23 ARG C O 1
ATOM 853 N N . PHE C 2 43 ? 44.575 -43.406 11.625 1.00 81.29 24 PHE C N 1
ATOM 854 C CA . PHE C 2 43 ? 45.528 -42.982 10.607 1.00 85.87 24 PHE C CA 1
ATOM 855 C C . PHE C 2 43 ? 46.032 -41.561 10.804 1.00 90.23 24 PHE C C 1
ATOM 856 O O . PHE C 2 43 ? 47.202 -41.286 10.526 1.00 94.33 24 PHE C O 1
ATOM 858 N N . ASP C 2 44 ? 45.186 -40.648 11.283 1.00 82.85 25 ASP C N 1
ATOM 859 C CA . ASP C 2 44 ? 45.574 -39.246 11.431 1.00 73.53 25 ASP C CA 1
ATOM 860 C C . ASP C 2 44 ? 44.787 -38.646 12.589 1.00 68.81 25 ASP C C 1
ATOM 861 O O . ASP C 2 44 ? 43.572 -38.456 12.481 1.00 74.15 25 ASP C O 1
ATOM 866 N N . ILE C 2 45 ? 45.482 -38.335 13.684 1.00 60.50 26 ILE C N 1
ATOM 867 C CA . ILE C 2 45 ? 44.824 -37.763 14.854 1.00 59.87 26 ILE C CA 1
ATOM 868 C C . ILE C 2 45 ? 44.526 -36.283 14.643 1.00 63.69 26 ILE C C 1
ATOM 869 O O . ILE C 2 45 ? 43.492 -35.777 15.096 1.00 59.62 26 ILE C O 1
ATOM 874 N N . ASP C 2 46 ? 45.417 -35.563 13.955 1.00 69.09 27 ASP C N 1
ATOM 875 C CA . ASP C 2 46 ? 45.169 -34.148 13.694 1.00 66.52 27 ASP C CA 1
ATOM 876 C C . ASP C 2 46 ? 43.979 -33.945 12.764 1.00 63.93 27 ASP C C 1
ATOM 877 O O . ASP C 2 46 ? 43.252 -32.955 12.899 1.00 68.65 27 ASP C O 1
ATOM 882 N N . ALA C 2 47 ? 43.759 -34.863 11.821 1.00 56.17 28 ALA C N 1
ATOM 883 C CA . ALA C 2 47 ? 42.575 -34.762 10.974 1.00 50.19 28 ALA C CA 1
ATOM 884 C C . ALA C 2 47 ? 41.302 -35.053 11.761 1.00 54.62 28 ALA C C 1
ATOM 885 O O . ALA C 2 47 ? 40.258 -34.443 11.499 1.00 49.43 28 ALA C O 1
ATOM 887 N N . ALA C 2 48 ? 41.367 -35.974 12.727 1.00 47.34 29 ALA C N 1
ATOM 888 C CA . ALA C 2 48 ? 40.219 -36.233 13.587 1.00 46.23 29 ALA C CA 1
ATOM 889 C C . ALA C 2 48 ? 39.865 -35.016 14.435 1.00 54.33 29 ALA C C 1
ATOM 890 O O . ALA C 2 48 ? 38.685 -34.777 14.717 1.00 52.59 29 ALA C O 1
ATOM 892 N N . GLU C 2 49 ? 40.866 -34.240 14.854 1.00 52.23 30 GLU C N 1
ATOM 893 C CA . GLU C 2 49 ? 40.578 -33.029 15.610 1.00 53.98 30 GLU C CA 1
ATOM 894 C C . GLU C 2 49 ? 40.144 -31.892 14.696 1.00 56.20 30 GLU C C 1
ATOM 895 O O . GLU C 2 49 ? 39.329 -31.054 15.097 1.00 60.58 30 GLU C O 1
ATOM 901 N N . ARG C 2 50 ? 40.666 -31.855 13.467 1.00 56.43 31 ARG C N 1
ATOM 902 C CA . ARG C 2 50 ? 40.228 -30.850 12.504 1.00 51.79 31 ARG C CA 1
ATOM 903 C C . ARG C 2 50 ? 38.753 -31.025 12.166 1.00 56.87 31 ARG C C 1
ATOM 904 O O . ARG C 2 50 ? 38.036 -30.040 11.943 1.00 52.12 31 ARG C O 1
ATOM 912 N N . LEU C 2 51 ? 38.282 -32.274 12.126 1.00 52.18 32 LEU C N 1
ATOM 913 C CA . LEU C 2 51 ? 36.880 -32.524 11.814 1.00 50.12 32 LEU C CA 1
ATOM 914 C C . LEU C 2 51 ? 35.974 -32.070 12.947 1.00 52.15 32 LEU C C 1
ATOM 915 O O . LEU C 2 51 ? 34.943 -31.429 12.707 1.00 52.65 32 LEU C O 1
ATOM 920 N N . TRP C 2 52 ? 36.339 -32.402 14.188 1.00 46.29 33 TRP C N 1
ATOM 921 C CA . TRP C 2 52 ? 35.528 -32.003 15.331 1.00 41.72 33 TRP C CA 1
ATOM 922 C C . TRP C 2 52 ? 35.423 -30.487 15.429 1.00 41.77 33 TRP C C 1
ATOM 923 O O . TRP C 2 52 ? 34.351 -29.951 15.736 1.00 43.31 33 TRP C O 1
ATOM 934 N N . GLN C 2 53 ? 36.522 -29.777 15.168 1.00 39.28 34 GLN C N 1
ATOM 935 C CA . GLN C 2 53 ? 36.448 -28.322 15.135 1.00 43.12 34 GLN C CA 1
ATOM 936 C C . GLN C 2 53 ? 35.507 -27.846 14.039 1.00 41.46 34 GLN C C 1
ATOM 937 O O . GLN C 2 53 ? 34.814 -26.835 14.207 1.00 42.74 34 GLN C O 1
ATOM 943 N N . ARG C 2 54 ? 35.443 -28.576 12.924 1.00 41.78 35 ARG C N 1
ATOM 944 C CA . ARG C 2 54 ? 34.545 -28.193 11.841 1.00 40.05 35 ARG C CA 1
ATOM 945 C C . ARG C 2 54 ? 33.091 -28.461 12.210 1.00 43.08 35 ARG C C 1
ATOM 946 O O . ARG C 2 54 ? 32.209 -27.647 11.911 1.00 43.35 35 ARG C O 1
ATOM 948 N N . LEU C 2 55 ? 32.821 -29.591 12.872 1.00 40.89 36 LEU C N 1
ATOM 949 C CA . LEU C 2 55 ? 31.440 -29.950 13.188 1.00 39.85 36 LEU C CA 1
ATOM 950 C C . LEU C 2 55 ? 30.859 -29.028 14.249 1.00 40.62 36 LEU C C 1
ATOM 951 O O . LEU C 2 55 ? 29.697 -28.612 14.146 1.00 46.44 36 LEU C O 1
ATOM 956 N N . ARG C 2 56 ? 31.646 -28.702 15.278 1.00 39.94 37 ARG C N 1
ATOM 957 C CA . ARG C 2 56 ? 31.171 -27.752 16.276 1.00 46.52 37 ARG C CA 1
ATOM 958 C C . ARG C 2 56 ? 31.015 -26.357 15.682 1.00 43.16 37 ARG C C 1
ATOM 959 O O . ARG C 2 56 ? 30.096 -25.621 16.067 1.00 34.57 37 ARG C O 1
ATOM 967 N N . GLY C 2 57 ? 31.886 -25.980 14.739 1.00 27.51 38 GLY C N 1
ATOM 968 C CA . GLY C 2 57 ? 31.698 -24.729 14.026 1.00 36.96 38 GLY C CA 1
ATOM 969 C C . GLY C 2 57 ? 30.420 -24.686 13.211 1.00 41.14 38 GLY C C 1
ATOM 970 O O . GLY C 2 57 ? 29.941 -23.595 12.877 1.00 38.00 38 GLY C O 1
ATOM 971 N N . CYS C 2 58 ? 29.854 -25.855 12.890 1.00 38.62 39 CYS C N 1
ATOM 972 C CA . CYS C 2 58 ? 28.591 -25.917 12.164 1.00 35.89 39 CYS C CA 1
ATOM 973 C C . CYS C 2 58 ? 27.389 -25.765 13.089 1.00 38.30 39 CYS C C 1
ATOM 974 O O . CYS C 2 58 ? 26.414 -25.099 12.729 1.00 41.65 39 CYS C O 1
ATOM 977 N N . VAL C 2 59 ? 27.432 -26.371 14.279 1.00 35.00 40 VAL C N 1
ATOM 978 C CA . VAL C 2 59 ? 26.224 -26.484 15.091 1.00 46.99 40 VAL C CA 1
ATOM 979 C C . VAL C 2 59 ? 26.019 -25.325 16.059 1.00 40.51 40 VAL C C 1
ATOM 980 O O . VAL C 2 59 ? 24.878 -25.076 16.471 1.00 54.01 40 VAL C O 1
ATOM 984 N N . LEU C 2 60 ? 27.075 -24.617 16.440 1.00 36.57 41 LEU C N 1
ATOM 985 C CA . LEU C 2 60 ? 26.914 -23.591 17.465 1.00 42.35 41 LEU C CA 1
ATOM 986 C C . LEU C 2 60 ? 26.290 -22.302 16.929 1.00 43.30 41 LEU C C 1
ATOM 987 O O . LEU C 2 60 ? 25.603 -21.606 17.690 1.00 47.99 41 LEU C O 1
ATOM 992 N N . PRO C 2 61 ? 26.490 -21.931 15.659 1.00 34.69 42 PRO C N 1
ATOM 993 C CA . PRO C 2 61 ? 25.665 -20.847 15.099 1.00 40.57 42 PRO C CA 1
ATOM 994 C C . PRO C 2 61 ? 24.172 -21.112 15.188 1.00 40.72 42 PRO C C 1
ATOM 995 O O . PRO C 2 61 ? 23.390 -20.152 15.187 1.00 34.25 42 PRO C O 1
ATOM 999 N N . LEU C 2 62 ? 23.752 -22.378 15.278 1.00 38.60 43 LEU C N 1
ATOM 1000 C CA . LEU C 2 62 ? 22.330 -22.691 15.391 1.00 42.88 43 LEU C CA 1
ATOM 1001 C C . LEU C 2 62 ? 21.723 -22.161 16.682 1.00 45.24 43 LEU C C 1
ATOM 1002 O O . LEU C 2 62 ? 20.495 -22.072 16.785 1.00 43.42 43 LEU C O 1
ATOM 1007 N N . SER C 2 63 ? 22.555 -21.825 17.671 1.00 46.02 44 SER C N 1
ATOM 1008 C CA . SER C 2 63 ? 22.045 -21.266 18.918 1.00 34.70 44 SER C CA 1
ATOM 1009 C C . SER C 2 63 ? 21.274 -19.975 18.671 1.00 37.29 44 SER C C 1
ATOM 1010 O O . SER C 2 63 ? 20.262 -19.715 19.330 1.00 35.57 44 SER C O 1
ATOM 1013 N N . GLU C 2 64 ? 21.733 -19.156 17.723 1.00 45.24 45 GLU C N 1
ATOM 1014 C CA . GLU C 2 64 ? 21.079 -17.893 17.411 1.00 52.51 45 GLU C CA 1
ATOM 1015 C C . GLU C 2 64 ? 20.195 -17.961 16.177 1.00 56.26 45 GLU C C 1
ATOM 1016 O O . GLU C 2 64 ? 19.261 -17.162 16.056 1.00 55.80 45 GLU C O 1
ATOM 1022 N N . HIS C 2 65 ? 20.452 -18.892 15.266 1.00 50.97 46 HIS C N 1
ATOM 1023 C CA . HIS C 2 65 ? 19.609 -19.075 14.089 1.00 38.68 46 HIS C CA 1
ATOM 1024 C C . HIS C 2 65 ? 19.415 -20.565 13.893 1.00 43.59 46 HIS C C 1
ATOM 1025 O O . HIS C 2 65 ? 20.177 -21.217 13.158 1.00 41.99 46 HIS C O 1
ATOM 1032 N N . PRO C 2 66 ? 18.419 -21.160 14.566 1.00 39.91 47 PRO C N 1
ATOM 1033 C CA . PRO C 2 66 ? 18.218 -22.608 14.418 1.00 37.49 47 PRO C CA 1
ATOM 1034 C C . PRO C 2 66 ? 17.846 -23.025 13.002 1.00 42.89 47 PRO C C 1
ATOM 1035 O O . PRO C 2 66 ? 18.124 -24.167 12.621 1.00 50.62 47 PRO C O 1
ATOM 1039 N N . TYR C 2 67 ? 17.250 -22.141 12.200 1.00 46.96 48 TYR C N 1
ATOM 1040 C CA . TYR C 2 67 ? 16.680 -22.513 10.909 1.00 51.95 48 TYR C CA 1
ATOM 1041 C C . TYR C 2 67 ? 17.604 -22.179 9.736 1.00 55.53 48 TYR C C 1
ATOM 1042 O O . TYR C 2 67 ? 17.132 -21.956 8.614 1.00 48.30 48 TYR C O 1
ATOM 1051 N N . LEU C 2 68 ? 18.923 -22.179 9.969 1.00 48.39 49 LEU C N 1
ATOM 1052 C CA . LEU C 2 68 ? 19.883 -21.904 8.903 1.00 44.12 49 LEU C CA 1
ATOM 1053 C C . LEU C 2 68 ? 19.880 -22.986 7.830 1.00 41.62 49 LEU C C 1
ATOM 1054 O O . LEU C 2 68 ? 20.232 -22.714 6.677 1.00 49.36 49 LEU C O 1
ATOM 1059 N N . TYR C 2 69 ? 19.493 -24.207 8.180 1.00 48.33 50 TYR C N 1
ATOM 1060 C CA . TYR C 2 69 ? 19.563 -25.302 7.237 1.00 54.36 50 TYR C CA 1
ATOM 1061 C C . TYR C 2 69 ? 18.174 -25.876 6.978 1.00 54.57 50 TYR C C 1
ATOM 1062 O O . TYR C 2 69 ? 17.369 -26.009 7.909 1.00 50.62 50 TYR C O 1
ATOM 1071 N N . PRO C 2 70 ? 17.863 -26.202 5.728 1.00 57.02 51 PRO C N 1
ATOM 1072 C CA . PRO C 2 70 ? 16.483 -26.538 5.355 1.00 63.21 51 PRO C CA 1
ATOM 1073 C C . PRO C 2 70 ? 16.055 -27.878 5.927 1.00 59.27 51 PRO C C 1
ATOM 1074 O O . PRO C 2 70 ? 16.897 -28.708 6.306 1.00 44.63 51 PRO C O 1
ATOM 1078 N N . PRO C 2 71 ? 14.746 -28.118 6.013 1.00 58.99 52 PRO C N 1
ATOM 1079 C CA . PRO C 2 71 ? 14.258 -29.418 6.489 1.00 56.17 52 PRO C CA 1
ATOM 1080 C C . PRO C 2 71 ? 14.734 -30.560 5.602 1.00 54.70 52 PRO C C 1
ATOM 1081 O O . PRO C 2 71 ? 14.834 -30.428 4.381 1.00 61.10 52 PRO C O 1
ATOM 1085 N N . SER C 2 72 ? 15.020 -31.692 6.236 1.00 56.88 53 SER C N 1
ATOM 1086 C CA . SER C 2 72 ? 15.447 -32.883 5.516 1.00 55.25 53 SER C CA 1
ATOM 1087 C C . SER C 2 72 ? 14.287 -33.502 4.744 1.00 61.83 53 SER C C 1
ATOM 1088 O O . SER C 2 72 ? 13.155 -33.565 5.234 1.00 67.21 53 SER C O 1
ATOM 1091 N N . ASP C 2 73 ? 14.575 -33.969 3.530 1.00 59.98 54 ASP C N 1
ATOM 1092 C CA . ASP C 2 73 ? 13.608 -34.722 2.742 1.00 66.32 54 ASP C CA 1
ATOM 1093 C C . ASP C 2 73 ? 13.641 -36.217 3.032 1.00 64.08 54 ASP C C 1
ATOM 1094 O O . ASP C 2 73 ? 12.744 -36.940 2.588 1.00 80.67 54 ASP C O 1
ATOM 1099 N N . ARG C 2 74 ? 14.650 -36.695 3.756 1.00 58.49 55 ARG C N 1
ATOM 1100 C CA . ARG C 2 74 ? 14.751 -38.103 4.111 1.00 58.80 55 ARG C CA 1
ATOM 1101 C C . ARG C 2 74 ? 14.104 -38.396 5.463 1.00 58.86 55 ARG C C 1
ATOM 1102 O O . ARG C 2 74 ? 13.288 -39.316 5.575 1.00 59.60 55 ARG C O 1
ATOM 1110 N N . VAL C 2 75 ? 14.453 -37.628 6.489 1.00 53.04 56 VAL C N 1
ATOM 1111 C CA . VAL C 2 75 ? 13.908 -37.791 7.828 1.00 53.66 56 VAL C CA 1
ATOM 1112 C C . VAL C 2 75 ? 13.150 -36.521 8.195 1.00 57.83 56 VAL C C 1
ATOM 1113 O O . VAL C 2 75 ? 13.748 -35.504 8.536 1.00 63.80 56 VAL C O 1
ATOM 1117 N N . PRO C 2 76 ? 11.817 -36.549 8.133 1.00 62.25 57 PRO C N 1
ATOM 1118 C CA . PRO C 2 76 ? 11.040 -35.367 8.529 1.00 64.92 57 PRO C CA 1
ATOM 1119 C C . PRO C 2 76 ? 11.291 -34.990 9.983 1.00 58.47 57 PRO C C 1
ATOM 1120 O O . PRO C 2 76 ? 11.625 -35.830 10.822 1.00 47.78 57 PRO C O 1
ATOM 1124 N N . GLY C 2 77 ? 11.125 -33.699 10.272 1.00 52.24 58 GLY C N 1
ATOM 1125 C CA . GLY C 2 77 ? 11.431 -33.163 11.578 1.00 39.72 58 GLY C CA 1
ATOM 1126 C C . GLY C 2 77 ? 12.893 -32.873 11.811 1.00 39.24 58 GLY C C 1
ATOM 1127 O O . GLY C 2 77 ? 13.223 -32.176 12.779 1.00 40.20 58 GLY C O 1
ATOM 1128 N N . LEU C 2 78 ? 13.779 -33.371 10.956 1.00 42.44 59 LEU C N 1
ATOM 1129 C CA . LEU C 2 78 ? 15.212 -33.166 11.081 1.00 39.97 59 LEU C CA 1
ATOM 1130 C C . LEU C 2 78 ? 15.706 -32.195 10.016 1.00 41.70 59 LEU C C 1
ATOM 1131 O O . LEU C 2 78 ? 15.027 -31.922 9.020 1.00 38.25 59 LEU C O 1
ATOM 1136 N N . ARG C 2 79 ? 16.908 -31.672 10.248 1.00 45.22 60 ARG C N 1
ATOM 1137 C CA . ARG C 2 79 ? 17.583 -30.774 9.324 1.00 40.82 60 ARG C CA 1
ATOM 1138 C C . ARG C 2 79 ? 19.023 -31.238 9.154 1.00 43.39 60 ARG C C 1
ATOM 1139 O O . ARG C 2 79 ? 19.641 -31.721 10.108 1.00 44.03 60 ARG C O 1
ATOM 1147 N N . GLU C 2 80 ? 19.550 -31.100 7.940 1.00 47.07 61 GLU C N 1
ATOM 1148 C CA . GLU C 2 80 ? 20.843 -31.667 7.576 1.00 42.93 61 GLU C CA 1
ATOM 1149 C C . GLU C 2 80 ? 21.866 -30.564 7.341 1.00 40.69 61 GLU C C 1
ATOM 1150 O O . GLU C 2 80 ? 21.572 -29.570 6.669 1.00 45.43 61 GLU C O 1
ATOM 1156 N N . ILE C 2 81 ? 23.066 -30.750 7.886 1.00 32.62 62 ILE C N 1
ATOM 1157 C CA . ILE C 2 81 ? 24.201 -29.867 7.643 1.00 36.43 62 ILE C CA 1
ATOM 1158 C C . ILE C 2 81 ? 25.303 -30.692 6.996 1.00 41.61 62 ILE C C 1
ATOM 1159 O O . ILE C 2 81 ? 25.791 -31.660 7.595 1.00 43.58 62 ILE C O 1
ATOM 1164 N N . VAL C 2 82 ? 25.705 -30.308 5.786 1.00 44.04 63 VAL C N 1
ATOM 1165 C CA . VAL C 2 82 ? 26.864 -30.939 5.167 1.00 46.24 63 VAL C CA 1
ATOM 1166 C C . VAL C 2 82 ? 28.113 -30.258 5.715 1.00 37.41 63 VAL C C 1
ATOM 1167 O O . VAL C 2 82 ? 28.583 -29.254 5.168 1.00 45.21 63 VAL C O 1
ATOM 1171 N N . ALA C 2 83 ? 28.642 -30.789 6.816 1.00 37.60 64 ALA C N 1
ATOM 1172 C CA . ALA C 2 83 ? 29.785 -30.164 7.471 1.00 42.03 64 ALA C CA 1
ATOM 1173 C C . ALA C 2 83 ? 31.090 -30.466 6.751 1.00 44.80 64 ALA C C 1
ATOM 1174 O O . ALA C 2 83 ? 32.051 -29.693 6.854 1.00 49.35 64 ALA C O 1
ATOM 1176 N N . HIS C 2 84 ? 31.135 -31.576 6.022 1.00 38.58 65 HIS C N 1
ATOM 1177 C CA . HIS C 2 84 ? 32.344 -32.074 5.384 1.00 36.28 65 HIS C CA 1
ATOM 1178 C C . HIS C 2 84 ? 31.906 -32.974 4.244 1.00 42.43 65 HIS C C 1
ATOM 1179 O O . HIS C 2 84 ? 30.847 -33.605 4.339 1.00 42.12 65 HIS C O 1
ATOM 1186 N N . PRO C 2 85 ? 32.673 -33.048 3.153 1.00 52.88 66 PRO C N 1
ATOM 1187 C CA . PRO C 2 85 ? 32.259 -33.901 2.024 1.00 50.40 66 PRO C CA 1
ATOM 1188 C C . PRO C 2 85 ? 32.006 -35.362 2.397 1.00 39.12 66 PRO C C 1
ATOM 1189 O O . PRO C 2 85 ? 31.412 -36.088 1.589 1.00 41.80 66 PRO C O 1
ATOM 1193 N N . ASN C 2 86 ? 32.404 -35.811 3.587 1.00 37.48 67 ASN C N 1
ATOM 1194 C CA . ASN C 2 86 ? 32.176 -37.188 4.002 1.00 51.19 67 ASN C CA 1
ATOM 1195 C C . ASN C 2 86 ? 31.195 -37.323 5.157 1.00 49.10 67 ASN C C 1
ATOM 1196 O O . ASN C 2 86 ? 30.852 -38.454 5.520 1.00 40.68 67 ASN C O 1
ATOM 1201 N N . TYR C 2 87 ? 30.736 -36.219 5.747 1.00 45.03 68 TYR C N 1
ATOM 1202 C CA . TYR C 2 87 ? 29.977 -36.297 6.990 1.00 47.49 68 TYR C CA 1
ATOM 1203 C C . TYR C 2 87 ? 28.869 -35.254 7.030 1.00 45.25 68 TYR C C 1
ATOM 1204 O O . TYR C 2 87 ? 29.065 -34.102 6.630 1.00 35.62 68 TYR C O 1
ATOM 1213 N N . ILE C 2 88 ? 27.708 -35.674 7.534 1.00 45.69 69 ILE C N 1
ATOM 1214 C CA . ILE C 2 88 ? 26.505 -34.852 7.595 1.00 46.93 69 ILE C CA 1
ATOM 1215 C C . ILE C 2 88 ? 25.994 -34.825 9.031 1.00 52.07 69 ILE C C 1
ATOM 1216 O O . ILE C 2 88 ? 25.975 -35.859 9.710 1.00 52.81 69 ILE C O 1
ATOM 1221 N N . ILE C 2 89 ? 25.590 -33.639 9.496 1.00 44.79 70 ILE C N 1
ATOM 1222 C CA . ILE C 2 89 ? 25.013 -33.459 10.827 1.00 44.16 70 ILE C CA 1
ATOM 1223 C C . ILE C 2 89 ? 23.494 -33.472 10.718 1.00 44.02 70 ILE C C 1
ATOM 1224 O O . ILE C 2 89 ? 22.914 -32.737 9.909 1.00 35.36 70 ILE C O 1
ATOM 1229 N N . LEU C 2 90 ? 22.850 -34.298 11.539 1.00 47.32 71 LEU C N 1
ATOM 1230 C CA . LEU C 2 90 ? 21.397 -34.324 11.660 1.00 50.81 71 LEU C CA 1
ATOM 1231 C C . LEU C 2 90 ? 21.012 -33.678 12.985 1.00 47.78 71 LEU C C 1
ATOM 1232 O O . LEU C 2 90 ? 21.470 -34.115 14.047 1.00 50.61 71 LEU C O 1
ATOM 1237 N N . TYR C 2 91 ? 20.184 -32.637 12.922 1.00 39.31 72 TYR C N 1
ATOM 1238 C CA . TYR C 2 91 ? 19.727 -31.943 14.118 1.00 38.89 72 TYR C CA 1
ATOM 1239 C C . TYR C 2 91 ? 18.259 -31.578 13.954 1.00 44.41 72 TYR C C 1
ATOM 1240 O O . TYR C 2 91 ? 17.683 -31.696 12.869 1.00 45.71 72 TYR C O 1
ATOM 1249 N N . ARG C 2 92 ? 17.657 -31.124 15.052 1.00 45.24 73 ARG C N 1
ATOM 1250 C CA . ARG C 2 92 ? 16.282 -30.648 15.048 1.00 42.72 73 ARG C CA 1
ATOM 1251 C C . ARG C 2 92 ? 16.152 -29.481 16.018 1.00 37.91 73 ARG C C 1
ATOM 1252 O O . ARG C 2 92 ? 17.025 -29.238 16.854 1.00 40.80 73 ARG C O 1
ATOM 1260 N N . VAL C 2 93 ? 15.044 -28.758 15.906 1.00 36.58 74 VAL C N 1
ATOM 1261 C CA . VAL C 2 93 ? 14.798 -27.560 16.700 1.00 35.64 74 VAL C CA 1
ATOM 1262 C C . VAL C 2 93 ? 13.615 -27.831 17.617 1.00 41.16 74 VAL C C 1
ATOM 1263 O O . VAL C 2 93 ? 12.481 -27.988 17.150 1.00 45.96 74 VAL C O 1
ATOM 1267 N N . THR C 2 94 ? 13.869 -27.872 18.921 1.00 42.50 75 THR C N 1
ATOM 1268 C CA . THR C 2 94 ? 12.801 -27.977 19.901 1.00 45.66 75 THR C CA 1
ATOM 1269 C C . THR C 2 94 ? 12.422 -26.577 20.384 1.00 46.27 75 THR C C 1
ATOM 1270 O O . THR C 2 94 ? 13.028 -25.574 19.999 1.00 48.37 75 THR C O 1
ATOM 1274 N N . THR C 2 95 ? 11.402 -26.499 21.236 1.00 47.62 76 THR C N 1
ATOM 1275 C CA . THR C 2 95 ? 11.001 -25.203 21.762 1.00 46.46 76 THR C CA 1
ATOM 1276 C C . THR C 2 95 ? 11.995 -24.649 22.772 1.00 50.50 76 THR C C 1
ATOM 1277 O O . THR C 2 95 ? 12.016 -23.434 22.993 1.00 56.57 76 THR C O 1
ATOM 1281 N N . SER C 2 96 ? 12.824 -25.499 23.381 1.00 53.66 77 SER C N 1
ATOM 1282 C CA . SER C 2 96 ? 13.759 -25.044 24.400 1.00 52.74 77 SER C CA 1
ATOM 1283 C C . SER C 2 96 ? 15.224 -25.198 24.016 1.00 58.03 77 SER C C 1
ATOM 1284 O O . SER C 2 96 ? 16.085 -24.672 24.731 1.00 63.20 77 SER C O 1
ATOM 1287 N N . SER C 2 97 ? 15.543 -25.889 22.924 1.00 40.01 78 SER C N 1
ATOM 1288 C CA . SER C 2 97 ? 16.944 -26.141 22.615 1.00 51.64 78 SER C CA 1
ATOM 1289 C C . SER C 2 97 ? 17.095 -26.533 21.149 1.00 52.59 78 SER C C 1
ATOM 1290 O O . SER C 2 97 ? 16.118 -26.682 20.410 1.00 44.64 78 SER C O 1
ATOM 1293 N N . VAL C 2 98 ? 18.352 -26.682 20.739 1.00 48.59 79 VAL C N 1
ATOM 1294 C CA . VAL C 2 98 ? 18.738 -27.300 19.477 1.00 39.40 79 VAL C CA 1
ATOM 1295 C C . VAL C 2 98 ? 19.399 -28.625 19.825 1.00 33.89 79 VAL C C 1
ATOM 1296 O O . VAL C 2 98 ? 20.341 -28.657 20.627 1.00 31.76 79 VAL C O 1
ATOM 1300 N N . GLU C 2 99 ? 18.908 -29.716 19.241 1.00 32.94 80 GLU C N 1
ATOM 1301 C CA . GLU C 2 99 ? 19.392 -31.058 19.551 1.00 29.64 80 GLU C CA 1
ATOM 1302 C C . GLU C 2 99 ? 20.066 -31.659 18.324 1.00 35.33 80 GLU C C 1
ATOM 1303 O O . GLU C 2 99 ? 19.445 -31.769 17.262 1.00 31.98 80 GLU C O 1
ATOM 1309 N N . VAL C 2 100 ? 21.330 -32.047 18.474 1.00 35.55 81 VAL C N 1
ATOM 1310 C CA . VAL C 2 100 ? 22.024 -32.822 17.450 1.00 34.17 81 VAL C CA 1
ATOM 1311 C C . VAL C 2 100 ? 21.658 -34.290 17.637 1.00 37.52 81 VAL C C 1
ATOM 1312 O O . VAL C 2 100 ? 21.910 -34.875 18.696 1.00 34.37 81 VAL C O 1
ATOM 1316 N N . VAL C 2 101 ? 21.067 -34.887 16.607 1.00 40.45 82 VAL C N 1
ATOM 1317 C CA . VAL C 2 101 ? 20.561 -36.251 16.682 1.00 34.61 82 VAL C CA 1
ATOM 1318 C C . VAL C 2 101 ? 21.659 -37.241 16.317 1.00 32.89 82 VAL C C 1
ATOM 1319 O O . VAL C 2 101 ? 22.011 -38.117 17.114 1.00 39.62 82 VAL C O 1
ATOM 1323 N N . ASN C 2 102 ? 22.208 -37.115 15.114 1.00 31.93 83 ASN C N 1
ATOM 1324 C CA . ASN C 2 102 ? 23.210 -38.059 14.643 1.00 42.41 83 ASN C CA 1
ATOM 1325 C C . ASN C 2 102 ? 24.229 -37.334 13.781 1.00 40.15 83 ASN C C 1
ATOM 1326 O O . ASN C 2 102 ? 23.955 -36.275 13.212 1.00 45.44 83 ASN C O 1
ATOM 1331 N N . VAL C 2 103 ? 25.415 -37.927 13.686 1.00 43.34 84 VAL C N 1
ATOM 1332 C CA . VAL C 2 103 ? 26.416 -37.536 12.701 1.00 41.48 84 VAL C CA 1
ATOM 1333 C C . VAL C 2 103 ? 26.749 -38.775 11.887 1.00 43.95 84 VAL C C 1
ATOM 1334 O O . VAL C 2 103 ? 27.157 -39.801 12.446 1.00 38.42 84 VAL C O 1
ATOM 1338 N N . ILE C 2 104 ? 26.575 -38.681 10.573 1.00 45.17 85 ILE C N 1
ATOM 1339 C CA . ILE C 2 104 ? 26.600 -39.835 9.690 1.00 41.49 85 ILE C CA 1
ATOM 1340 C C . ILE C 2 104 ? 27.671 -39.641 8.626 1.00 45.25 85 ILE C C 1
ATOM 1341 O O . ILE C 2 104 ? 28.070 -38.519 8.302 1.00 43.42 85 ILE C O 1
ATOM 1346 N N . HIS C 2 105 ? 28.125 -40.759 8.066 1.00 52.14 86 HIS C N 1
ATOM 1347 C CA . HIS C 2 105 ? 28.932 -40.713 6.855 1.00 50.50 86 HIS C CA 1
ATOM 1348 C C . HIS C 2 105 ? 28.012 -40.490 5.662 1.00 49.51 86 HIS C C 1
ATOM 1349 O O . HIS C 2 105 ? 26.974 -41.149 5.540 1.00 51.18 86 HIS C O 1
ATOM 1356 N N . ALA C 2 106 ? 28.390 -39.559 4.782 1.00 49.50 87 ALA C N 1
ATOM 1357 C CA . ALA C 2 106 ? 27.527 -39.206 3.660 1.00 50.98 87 ALA C CA 1
ATOM 1358 C C . ALA C 2 106 ? 27.529 -40.246 2.546 1.00 42.74 87 ALA C C 1
ATOM 1359 O O . ALA C 2 106 ? 26.664 -40.183 1.664 1.00 40.11 87 ALA C O 1
ATOM 1361 N N . ARG C 2 107 ? 28.455 -41.200 2.560 1.00 42.11 88 ARG C N 1
ATOM 1362 C CA . ARG C 2 107 ? 28.620 -42.119 1.444 1.00 49.11 88 ARG C CA 1
ATOM 1363 C C . ARG C 2 107 ? 28.439 -43.584 1.812 1.00 56.83 88 ARG C C 1
ATOM 1364 O O . ARG C 2 107 ? 28.054 -44.376 0.948 1.00 62.02 88 ARG C O 1
ATOM 1372 N N . ARG C 2 108 ? 28.700 -43.970 3.058 1.00 53.36 89 ARG C N 1
ATOM 1373 C CA . ARG C 2 108 ? 28.507 -45.342 3.499 1.00 47.69 89 ARG C CA 1
ATOM 1374 C C . ARG C 2 108 ? 27.735 -45.348 4.811 1.00 51.57 89 ARG C C 1
ATOM 1375 O O . ARG C 2 108 ? 27.629 -44.328 5.499 1.00 55.95 89 ARG C O 1
ATOM 1383 N N . GLN C 2 109 ? 27.176 -46.513 5.146 1.00 53.22 90 GLN C N 1
ATOM 1384 C CA . GLN C 2 109 ? 26.366 -46.669 6.356 1.00 58.99 90 GLN C CA 1
ATOM 1385 C C . GLN C 2 109 ? 27.289 -46.810 7.567 1.00 57.98 90 GLN C C 1
ATOM 1386 O O . GLN C 2 109 ? 27.368 -47.848 8.227 1.00 54.83 90 GLN C O 1
ATOM 1392 N N . PHE C 2 110 ? 28.003 -45.727 7.857 1.00 51.54 91 PHE C N 1
ATOM 1393 C CA . PHE C 2 110 ? 28.978 -45.726 8.935 1.00 49.75 91 PHE C CA 1
ATOM 1394 C C . PHE C 2 110 ? 28.559 -44.723 9.996 1.00 67.02 91 PHE C C 1
ATOM 1395 O O . PHE C 2 110 ? 28.412 -43.526 9.688 1.00 61.22 91 PHE C O 1
ATOM 1403 N N . PRO C 2 111 ? 28.343 -45.163 11.246 1.00 70.73 92 PRO C N 1
ATOM 1404 C CA . PRO C 2 111 ? 28.028 -44.320 12.395 1.00 66.95 92 PRO C CA 1
ATOM 1405 C C . PRO C 2 111 ? 29.162 -43.372 12.739 1.00 74.98 92 PRO C C 1
ATOM 1406 O O . PRO C 2 111 ? 30.285 -43.803 12.992 1.00 77.27 92 PRO C O 1
ATOM 1411 N N . HIS D 2 20 ? 21.303 -5.835 5.061 1.00 86.96 1 HIS D N 1
ATOM 1412 C CA . HIS D 2 20 ? 21.668 -6.959 4.203 1.00 85.58 1 HIS D CA 1
ATOM 1413 C C . HIS D 2 20 ? 22.794 -6.580 3.241 1.00 86.22 1 HIS D C 1
ATOM 1414 O O . HIS D 2 20 ? 22.778 -5.504 2.640 1.00 87.23 1 HIS D O 1
ATOM 1416 N N . LEU D 2 21 ? 23.777 -7.478 3.102 1.00 78.30 2 LEU D N 1
ATOM 1417 C CA . LEU D 2 21 ? 24.917 -7.272 2.213 1.00 64.39 2 LEU D CA 1
ATOM 1418 C C . LEU D 2 21 ? 24.653 -7.944 0.874 1.00 47.72 2 LEU D C 1
ATOM 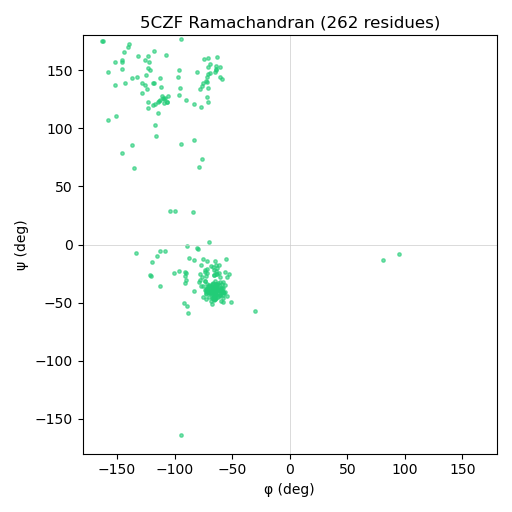1419 O O . LEU D 2 21 ? 24.194 -9.095 0.847 1.00 51.11 2 LEU D O 1
ATOM 1424 N N . PRO D 2 22 ? 24.919 -7.275 -0.249 1.00 40.96 3 PRO D N 1
ATOM 1425 C CA . PRO D 2 22 ? 24.507 -7.819 -1.554 1.00 43.24 3 PRO D CA 1
ATOM 1426 C C . PRO D 2 22 ? 25.337 -9.030 -1.963 1.00 42.69 3 PRO D C 1
ATOM 1427 O O . PRO D 2 22 ? 26.567 -9.019 -1.879 1.00 37.31 3 PRO D O 1
ATOM 1431 N N . VAL D 2 23 ? 24.650 -10.065 -2.435 1.00 49.13 4 VAL D N 1
ATOM 1432 C CA . VAL D 2 23 ? 25.294 -11.295 -2.885 1.00 49.75 4 VAL D CA 1
ATOM 1433 C C . VAL D 2 23 ? 25.609 -11.180 -4.371 1.00 43.44 4 VAL D C 1
ATOM 1434 O O . VAL D 2 23 ? 24.714 -10.933 -5.187 1.00 49.56 4 VAL D O 1
ATOM 1438 N N . LEU D 2 24 ? 26.876 -11.377 -4.727 1.00 39.51 5 LEU D N 1
ATOM 1439 C CA . LEU D 2 24 ? 27.328 -11.276 -6.105 1.00 40.46 5 LEU D CA 1
ATOM 1440 C C . LEU D 2 24 ? 28.002 -12.570 -6.543 1.00 39.75 5 LEU D C 1
ATOM 1441 O O . LEU D 2 24 ? 28.412 -13.393 -5.718 1.00 43.91 5 LEU D O 1
ATOM 1446 N N . TRP D 2 25 ? 28.124 -12.734 -7.863 1.00 25.22 6 TRP D N 1
ATOM 1447 C CA . TRP D 2 25 ? 28.745 -13.909 -8.459 1.00 20.08 6 TRP D CA 1
ATOM 1448 C C . TRP D 2 25 ? 29.809 -13.479 -9.455 1.00 36.32 6 TRP D C 1
ATOM 1449 O O . TRP D 2 25 ? 29.555 -12.634 -10.322 1.00 43.15 6 TRP D O 1
ATOM 1460 N N . LEU D 2 26 ? 30.993 -14.063 -9.331 1.00 35.25 7 LEU D N 1
ATOM 1461 C CA . LEU D 2 26 ? 31.984 -13.932 -10.382 1.00 25.74 7 LEU D CA 1
ATOM 1462 C C . LEU D 2 26 ? 31.525 -14.707 -1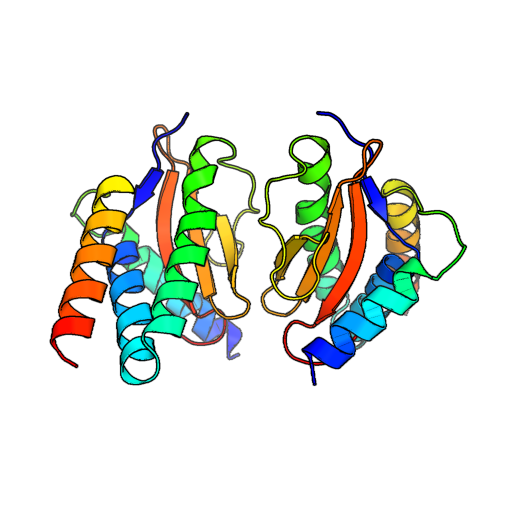1.609 1.00 33.66 7 LEU D C 1
ATOM 1463 O O . LEU D 2 26 ? 30.834 -15.725 -11.506 1.00 37.18 7 LEU D O 1
ATOM 1468 N N . GLU D 2 27 ? 31.896 -14.198 -12.786 1.00 35.11 8 GLU D N 1
ATOM 1469 C CA . GLU D 2 27 ? 31.544 -14.893 -14.017 1.00 31.77 8 GLU D CA 1
ATOM 1470 C C . GLU D 2 27 ? 32.103 -16.308 -14.018 1.00 33.36 8 GLU D C 1
ATOM 1471 O O . GLU D 2 27 ? 31.446 -17.244 -14.491 1.00 37.32 8 GLU D O 1
ATOM 1477 N N . SER D 2 28 ? 33.314 -16.485 -13.480 1.00 37.01 9 SER D N 1
ATOM 1478 C CA . SER D 2 28 ? 33.879 -17.823 -13.352 1.00 35.80 9 SER D CA 1
ATOM 1479 C C . SER D 2 28 ? 32.952 -18.729 -12.554 1.00 39.44 9 SER D C 1
ATOM 1480 O O . SER D 2 28 ? 32.753 -19.897 -12.910 1.00 37.15 9 SER D O 1
ATOM 1483 N N . ALA D 2 29 ? 32.362 -18.199 -11.478 1.00 37.86 10 ALA D N 1
ATOM 1484 C CA . ALA D 2 29 ? 31.421 -18.983 -10.685 1.00 33.38 10 ALA D CA 1
ATOM 1485 C C . ALA D 2 29 ? 30.177 -19.333 -11.492 1.00 33.70 10 ALA D C 1
ATOM 1486 O O . ALA D 2 29 ? 29.710 -20.479 -11.461 1.00 33.38 10 ALA D O 1
ATOM 1488 N N . ASP D 2 30 ? 29.627 -18.359 -12.221 1.00 26.82 11 ASP D N 1
ATOM 1489 C CA . ASP D 2 30 ? 28.504 -18.653 -13.102 1.00 29.33 11 ASP D CA 1
ATOM 1490 C C . ASP D 2 30 ? 28.879 -19.723 -14.119 1.00 32.43 11 ASP D C 1
ATOM 1491 O O . ASP D 2 30 ? 28.102 -20.650 -14.376 1.00 28.39 11 ASP D O 1
ATOM 1496 N N . THR D 2 31 ? 30.078 -19.617 -14.697 1.00 33.10 12 THR D N 1
ATOM 1497 C CA . THR D 2 31 ? 30.514 -20.606 -15.675 1.00 34.67 12 THR D CA 1
ATOM 1498 C C . THR D 2 31 ? 30.645 -21.987 -15.043 1.00 33.55 12 THR D C 1
ATOM 1499 O O . THR D 2 31 ? 30.270 -22.992 -15.658 1.00 33.92 12 THR D O 1
ATOM 1503 N N . ASP D 2 32 ? 31.175 -22.061 -13.815 1.00 31.13 13 ASP D N 1
ATOM 1504 C CA . ASP D 2 32 ? 31.187 -23.333 -13.093 1.00 40.59 13 ASP D CA 1
ATOM 1505 C C . ASP D 2 32 ? 29.779 -23.873 -12.940 1.00 42.29 13 ASP D C 1
ATOM 1506 O O . ASP D 2 32 ? 29.523 -25.056 -13.192 1.00 32.74 13 ASP D O 1
ATOM 1511 N N . LEU D 2 33 ? 28.862 -23.017 -12.479 1.00 36.06 14 LEU D N 1
ATOM 1512 C CA . LEU D 2 33 ? 27.460 -23.396 -12.362 1.00 32.51 14 LEU D CA 1
ATOM 1513 C C . LEU D 2 33 ? 26.952 -23.994 -13.661 1.00 35.95 14 LEU D C 1
ATOM 1514 O O . LEU D 2 33 ? 26.340 -25.070 -13.671 1.00 28.53 14 LEU D O 1
ATOM 1519 N N . ASP D 2 34 ? 27.214 -23.304 -14.773 1.00 31.99 15 ASP D N 1
ATOM 1520 C CA . ASP D 2 34 ? 26.745 -23.774 -16.068 1.00 30.11 15 ASP D CA 1
ATOM 1521 C C . ASP D 2 34 ? 27.406 -25.093 -16.443 1.00 29.77 15 ASP D C 1
ATOM 1522 O O . ASP D 2 34 ? 26.744 -26.005 -16.953 1.00 35.93 15 ASP D O 1
ATOM 1527 N N . ASP D 2 35 ? 28.708 -25.224 -16.178 1.00 25.92 16 ASP D N 1
ATOM 1528 C CA . ASP D 2 35 ? 29.418 -26.445 -16.544 1.00 37.72 16 ASP D CA 1
ATOM 1529 C C . ASP D 2 35 ? 28.924 -27.639 -15.734 1.00 34.07 16 ASP D C 1
ATOM 1530 O O . ASP D 2 35 ? 28.670 -28.714 -16.289 1.00 41.44 16 ASP D O 1
ATOM 1535 N N . ILE D 2 36 ? 28.775 -27.465 -14.421 1.00 27.32 17 ILE D N 1
ATOM 1536 C CA . ILE D 2 36 ? 28.400 -28.579 -13.552 1.00 35.44 17 ILE D CA 1
ATOM 1537 C C . ILE D 2 36 ? 27.001 -29.075 -13.893 1.00 41.02 17 ILE D C 1
ATOM 1538 O O . ILE D 2 36 ? 26.765 -30.282 -14.030 1.00 39.93 17 ILE D O 1
ATOM 1543 N N . THR D 2 37 ? 26.051 -28.148 -14.036 1.00 42.03 18 THR D N 1
ATOM 1544 C CA . THR D 2 37 ? 24.677 -28.529 -14.336 1.00 42.49 18 THR D CA 1
ATOM 1545 C C . THR D 2 37 ? 24.504 -29.026 -15.768 1.00 47.05 18 THR D C 1
ATOM 1546 O O . THR D 2 37 ? 23.568 -29.789 -16.031 1.00 43.63 18 THR D O 1
ATOM 1550 N N . SER D 2 38 ? 25.385 -28.623 -16.693 1.00 43.27 19 SER D N 1
ATOM 1551 C CA . SER D 2 38 ? 25.308 -29.128 -18.063 1.00 43.50 19 SER D CA 1
ATOM 1552 C C . SER D 2 38 ? 25.648 -30.610 -18.128 1.00 42.90 19 SER D C 1
ATOM 1553 O O . SER D 2 38 ? 24.952 -31.383 -18.796 1.00 46.21 19 SER D O 1
ATOM 1556 N N . TYR D 2 39 ? 26.724 -31.018 -17.449 1.00 43.76 20 TYR D N 1
ATOM 1557 C CA . TYR D 2 39 ? 27.159 -32.408 -17.500 1.00 53.36 20 TYR D CA 1
ATOM 1558 C C . TYR D 2 39 ? 26.125 -33.331 -16.872 1.00 48.62 20 TYR D C 1
ATOM 1559 O O . TYR D 2 39 ? 25.825 -34.402 -17.415 1.00 40.88 20 TYR D O 1
ATOM 1568 N N . ILE D 2 40 ? 25.568 -32.927 -15.729 1.00 40.05 21 ILE D N 1
ATOM 1569 C CA . ILE D 2 40 ? 24.578 -33.751 -15.046 1.00 44.20 21 ILE D CA 1
ATOM 1570 C C . ILE D 2 40 ? 23.310 -33.862 -15.881 1.00 44.36 21 ILE D C 1
ATOM 1571 O O . ILE D 2 40 ? 22.707 -34.937 -15.979 1.00 45.88 21 ILE D O 1
ATOM 1576 N N . ALA D 2 41 ? 22.892 -32.759 -16.507 1.00 43.76 22 ALA D N 1
ATOM 1577 C CA . ALA D 2 41 ? 21.633 -32.740 -17.242 1.00 44.42 22 ALA D CA 1
ATOM 1578 C C . ALA D 2 41 ? 21.638 -33.678 -18.441 1.00 51.47 22 ALA D C 1
ATOM 1579 O O . ALA D 2 41 ? 20.565 -34.133 -18.854 1.00 58.50 22 ALA D O 1
ATOM 1581 N N . ARG D 2 42 ? 22.812 -33.983 -19.003 1.00 49.01 23 ARG D N 1
ATOM 1582 C CA . ARG D 2 42 ? 22.887 -34.958 -20.085 1.00 47.93 23 ARG D CA 1
ATOM 1583 C C . ARG D 2 42 ? 22.401 -36.336 -19.652 1.00 46.79 23 ARG D C 1
ATOM 1584 O O . ARG D 2 42 ? 22.096 -37.171 -20.509 1.00 47.49 23 ARG D O 1
ATOM 1586 N N . PHE D 2 43 ? 22.319 -36.589 -18.345 1.00 58.59 24 PHE D N 1
ATOM 1587 C CA . PHE D 2 43 ? 21.799 -37.840 -17.810 1.00 58.78 24 PHE D CA 1
ATOM 1588 C C . PHE D 2 43 ? 20.605 -37.662 -16.884 1.00 64.44 24 PHE D C 1
ATOM 1589 O O . PHE D 2 43 ? 19.790 -38.582 -16.776 1.00 71.34 24 PHE D O 1
ATOM 1597 N N . ASP D 2 44 ? 20.472 -36.511 -16.223 1.00 62.03 25 ASP D N 1
ATOM 1598 C CA . ASP D 2 44 ? 19.365 -36.292 -15.293 1.00 65.48 25 ASP D CA 1
ATOM 1599 C C . ASP D 2 44 ? 19.155 -34.790 -15.132 1.00 64.05 25 ASP D C 1
ATOM 1600 O O . ASP D 2 44 ? 19.953 -34.123 -14.465 1.00 52.78 25 ASP D O 1
ATOM 1605 N N . ILE D 2 45 ? 18.078 -34.267 -15.724 1.00 66.38 26 ILE D N 1
ATOM 1606 C CA . ILE D 2 45 ? 17.810 -32.834 -15.639 1.00 62.26 26 ILE D CA 1
ATOM 1607 C C . ILE D 2 45 ? 17.357 -32.456 -14.234 1.00 66.91 26 ILE D C 1
ATOM 1608 O O . ILE D 2 45 ? 17.735 -31.402 -13.705 1.00 61.85 26 ILE D O 1
ATOM 1613 N N . ASP D 2 46 ? 16.544 -33.316 -13.606 1.00 74.60 27 ASP D N 1
ATOM 1614 C CA . ASP D 2 46 ? 16.029 -33.031 -12.268 1.00 73.39 27 ASP D CA 1
ATOM 1615 C C . ASP D 2 46 ? 17.137 -33.073 -11.224 1.00 63.05 27 ASP D C 1
ATOM 1616 O O . ASP D 2 46 ? 17.170 -32.236 -10.309 1.00 61.14 27 ASP D O 1
ATOM 1621 N N . ALA D 2 47 ? 18.043 -34.054 -11.333 1.00 50.67 28 ALA D N 1
ATOM 1622 C CA . ALA D 2 47 ? 19.232 -34.059 -10.487 1.00 44.98 28 ALA D CA 1
ATOM 1623 C C . ALA D 2 47 ? 20.055 -32.790 -10.672 1.00 46.49 28 ALA D C 1
ATOM 1624 O O . ALA D 2 47 ? 20.696 -32.318 -9.726 1.00 51.76 28 ALA D O 1
ATOM 1626 N N . ALA D 2 48 ? 20.055 -32.231 -11.884 1.00 46.81 29 ALA D N 1
ATOM 1627 C CA . ALA D 2 48 ? 20.764 -30.980 -12.120 1.00 47.33 29 ALA D CA 1
ATOM 1628 C C . ALA D 2 48 ? 20.049 -29.813 -11.451 1.00 41.66 29 ALA D C 1
ATOM 1629 O O . ALA D 2 48 ? 20.696 -28.917 -10.894 1.00 42.95 29 ALA D O 1
ATOM 1631 N N . GLU D 2 49 ? 18.714 -29.809 -11.487 1.00 41.37 30 GLU D N 1
ATOM 1632 C CA . GLU D 2 49 ? 17.967 -28.724 -10.859 1.00 49.24 30 GLU D CA 1
ATOM 1633 C C . GLU D 2 49 ? 18.049 -28.800 -9.345 1.00 49.03 30 GLU D C 1
ATOM 1634 O O . GLU D 2 49 ? 18.184 -27.770 -8.673 1.00 42.55 30 GLU D O 1
ATOM 1640 N N . ARG D 2 50 ? 17.955 -30.010 -8.789 1.00 47.75 31 ARG D N 1
ATOM 1641 C CA . ARG D 2 50 ? 18.059 -30.167 -7.345 1.00 45.04 31 ARG D CA 1
ATOM 1642 C C . ARG D 2 50 ? 19.404 -29.670 -6.841 1.00 46.59 31 ARG D C 1
ATOM 1643 O O . ARG D 2 50 ? 19.488 -29.062 -5.768 1.00 43.65 31 ARG D O 1
ATOM 1651 N N . LEU D 2 51 ? 20.467 -29.898 -7.616 1.00 49.69 32 LEU D N 1
ATOM 1652 C CA . LEU D 2 51 ? 21.776 -29.391 -7.223 1.00 46.40 32 LEU D CA 1
ATOM 1653 C C . LEU D 2 51 ? 21.811 -27.867 -7.257 1.00 43.83 32 LEU D C 1
ATOM 1654 O O . LEU D 2 51 ? 22.440 -27.237 -6.398 1.00 42.06 32 LEU D O 1
ATOM 1659 N N . TRP D 2 52 ? 21.137 -27.254 -8.236 1.00 35.30 33 TRP D N 1
ATOM 1660 C CA . TRP D 2 52 ? 21.101 -25.795 -8.296 1.00 38.85 33 TRP D CA 1
ATOM 1661 C C . TRP D 2 52 ? 20.244 -25.214 -7.176 1.00 45.15 33 TRP D C 1
ATOM 1662 O O . TRP D 2 52 ? 20.607 -24.195 -6.575 1.00 39.16 33 TRP D O 1
ATOM 1673 N N . GLN D 2 53 ? 19.104 -25.847 -6.879 1.00 43.05 34 GLN D N 1
ATOM 1674 C CA . GLN D 2 53 ? 18.274 -25.389 -5.769 1.00 45.06 34 GLN D CA 1
ATOM 1675 C C . GLN D 2 53 ? 19.028 -25.462 -4.447 1.00 55.18 34 GLN D C 1
ATOM 1676 O O . GLN D 2 53 ? 18.799 -24.637 -3.553 1.00 57.43 34 GLN D O 1
ATOM 1682 N N . ARG D 2 54 ? 19.934 -26.432 -4.307 1.00 42.98 35 ARG D N 1
ATOM 1683 C CA . ARG D 2 54 ? 20.733 -26.518 -3.094 1.00 39.77 35 ARG D CA 1
ATOM 1684 C C . ARG D 2 54 ? 21.819 -25.448 -3.067 1.00 41.98 35 ARG D C 1
ATOM 1685 O O . ARG D 2 54 ? 22.014 -24.786 -2.041 1.00 45.45 35 ARG D O 1
ATOM 1693 N N . LEU D 2 55 ? 22.527 -25.255 -4.182 1.00 36.89 36 LEU D N 1
ATOM 1694 C CA . LEU D 2 55 ? 23.586 -24.250 -4.213 1.00 38.92 36 LEU D CA 1
ATOM 1695 C C . LEU D 2 55 ? 23.028 -22.853 -3.971 1.00 42.32 36 LEU D C 1
ATOM 1696 O O . LEU D 2 55 ? 23.592 -22.080 -3.186 1.00 42.20 36 LEU D O 1
ATOM 1701 N N . ARG D 2 56 ? 21.913 -22.513 -4.624 1.00 42.99 37 ARG D N 1
ATOM 1702 C CA . ARG D 2 56 ? 21.328 -21.192 -4.414 1.00 51.55 37 ARG D CA 1
ATOM 1703 C C . ARG D 2 56 ? 20.861 -21.022 -2.972 1.00 43.53 37 ARG D C 1
ATOM 1704 O O . ARG D 2 56 ? 20.973 -19.928 -2.405 1.00 41.93 37 ARG D O 1
ATOM 1712 N N . GLY D 2 57 ? 20.375 -22.100 -2.348 1.00 38.48 38 GLY D N 1
ATOM 1713 C CA . GLY D 2 57 ? 19.936 -22.029 -0.963 1.00 33.19 38 GLY D CA 1
ATOM 1714 C C . GLY D 2 57 ? 21.062 -21.888 0.040 1.00 38.55 38 GLY D C 1
ATOM 1715 O O . GLY D 2 57 ? 20.803 -21.579 1.207 1.00 59.55 38 GLY D O 1
ATOM 1716 N N . CYS D 2 58 ? 22.303 -22.123 -0.383 1.00 41.80 39 CYS D N 1
ATOM 1717 C CA . CYS D 2 58 ? 23.464 -21.878 0.463 1.00 37.01 39 CYS D CA 1
ATOM 1718 C C . CYS D 2 58 ? 23.997 -20.465 0.309 1.00 41.48 39 CYS D C 1
ATOM 1719 O O . CYS D 2 58 ? 24.538 -19.899 1.265 1.00 53.10 39 CYS D O 1
ATOM 1722 N N . VAL D 2 59 ? 23.846 -19.886 -0.876 1.00 58.03 40 VAL D N 1
ATOM 1723 C CA . VAL D 2 59 ? 24.453 -18.602 -1.185 1.00 72.86 40 VAL D CA 1
ATOM 1724 C C . VAL D 2 59 ? 23.536 -17.420 -0.868 1.00 79.31 40 VAL D C 1
ATOM 1725 O O . VAL D 2 59 ? 24.032 -16.369 -0.435 1.00 84.36 40 VAL D O 1
ATOM 1729 N N . LEU D 2 60 ? 22.220 -17.578 -1.015 1.00 78.06 41 LEU D N 1
ATOM 1730 C CA . LEU D 2 60 ? 21.258 -16.515 -0.744 1.00 74.86 41 LEU D CA 1
ATOM 1731 C C . LEU D 2 60 ? 21.314 -16.017 0.706 1.00 72.92 41 LEU D C 1
ATOM 1732 O O . LEU D 2 60 ? 21.362 -14.798 0.918 1.00 73.65 41 LEU D O 1
ATOM 1737 N N . PRO D 2 61 ? 21.301 -16.882 1.732 1.00 62.83 42 PRO D N 1
ATOM 1738 C CA . PRO D 2 61 ? 21.361 -16.363 3.110 1.00 59.53 42 PRO D CA 1
ATOM 1739 C C . PRO D 2 61 ? 22.706 -15.768 3.504 1.00 63.94 42 PRO D C 1
ATOM 1740 O O . PRO D 2 61 ? 22.855 -15.341 4.656 1.00 73.06 42 PRO D O 1
ATOM 1744 N N . LEU D 2 62 ? 23.693 -15.721 2.605 1.00 58.08 43 LEU D N 1
ATOM 1745 C CA . LEU D 2 62 ? 24.964 -15.090 2.946 1.00 50.89 43 LEU D CA 1
ATOM 1746 C C . LEU D 2 62 ? 24.810 -13.596 3.214 1.00 50.24 43 LEU D C 1
ATOM 1747 O O . LEU D 2 62 ? 25.653 -13.014 3.905 1.00 52.47 43 LEU D O 1
ATOM 1752 N N . SER D 2 63 ? 23.751 -12.968 2.689 1.00 41.55 44 SER D N 1
ATOM 1753 C CA . SER D 2 63 ? 23.487 -11.564 2.992 1.00 43.07 44 SER D CA 1
ATOM 1754 C C . SER D 2 63 ? 23.368 -11.324 4.489 1.00 46.56 44 SER D C 1
ATOM 1755 O O . SER D 2 63 ? 23.776 -10.265 4.985 1.00 47.11 44 SER D O 1
ATOM 1758 N N . GLU D 2 64 ? 22.809 -12.286 5.222 1.00 46.22 45 GLU D N 1
ATOM 1759 C CA . GLU D 2 64 ? 22.579 -12.119 6.648 1.00 58.62 45 GLU D CA 1
ATOM 1760 C C . GLU D 2 64 ? 23.687 -12.711 7.506 1.00 51.95 45 GLU D C 1
ATOM 1761 O O . GLU D 2 64 ? 23.860 -12.273 8.648 1.00 61.34 45 GLU D O 1
ATOM 1767 N N . HIS D 2 65 ? 24.452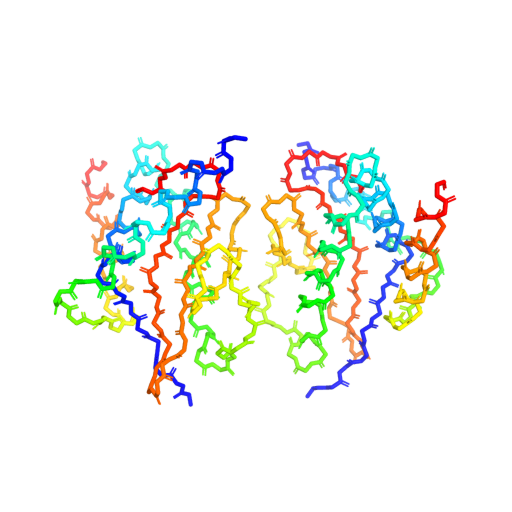 -13.668 6.984 1.00 47.76 46 HIS D N 1
ATOM 1768 C CA . HIS D 2 65 ? 25.483 -14.364 7.756 1.00 35.18 46 HIS D CA 1
ATOM 1769 C C . HIS D 2 65 ? 26.754 -14.477 6.921 1.00 28.62 46 HIS D C 1
ATOM 1770 O O . HIS D 2 65 ? 27.198 -15.578 6.577 1.00 33.61 46 HIS D O 1
ATOM 1777 N N . PRO D 2 66 ? 27.388 -13.341 6.606 1.00 31.89 47 PRO D N 1
ATOM 1778 C CA . PRO D 2 66 ? 28.526 -13.365 5.668 1.00 32.74 47 PRO D CA 1
ATOM 1779 C C . PRO D 2 66 ? 29.709 -14.191 6.141 1.00 28.79 47 PRO D C 1
ATOM 1780 O O . PRO D 2 66 ? 30.390 -14.804 5.308 1.00 30.50 47 PRO D O 1
ATOM 1784 N N . TYR D 2 67 ? 29.990 -14.216 7.445 1.00 31.48 48 TYR D N 1
ATOM 1785 C CA . TYR D 2 67 ? 31.128 -14.953 7.982 1.00 33.07 48 TYR D CA 1
ATOM 1786 C C . TYR D 2 67 ? 30.710 -16.254 8.661 1.00 35.35 48 TYR D C 1
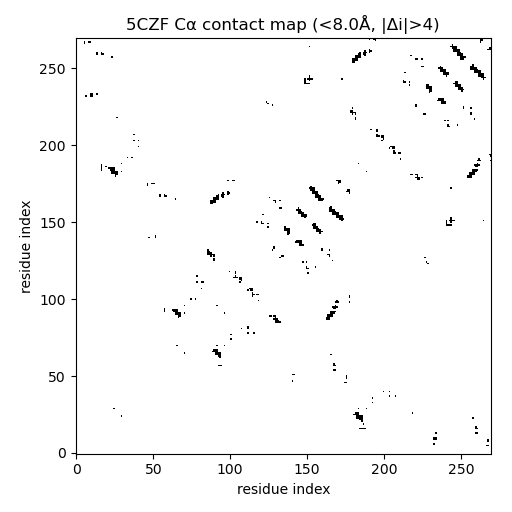ATOM 1787 O O . TYR D 2 67 ? 31.395 -16.724 9.573 1.00 52.04 48 TYR D O 1
ATOM 1796 N N . LEU D 2 68 ? 29.600 -16.853 8.219 1.00 37.26 49 LEU D N 1
ATOM 1797 C CA . LEU D 2 68 ? 29.112 -18.078 8.846 1.00 44.07 49 LEU D CA 1
ATOM 1798 C C . LEU D 2 68 ? 30.046 -19.256 8.586 1.00 41.67 49 LEU D C 1
ATOM 1799 O O . LEU D 2 68 ? 30.257 -20.094 9.470 1.00 37.12 49 LEU D O 1
ATOM 1804 N N . TYR D 2 69 ? 30.618 -19.341 7.367 1.00 39.98 50 TYR D N 1
ATOM 1805 C CA . TYR D 2 69 ? 31.390 -20.519 7.008 1.00 37.67 50 TYR D CA 1
ATOM 1806 C C . TYR D 2 69 ? 32.882 -20.286 7.248 1.00 41.08 50 TYR D C 1
ATOM 1807 O O . TYR D 2 69 ? 33.360 -19.149 7.173 1.00 33.27 50 TYR D O 1
ATOM 1816 N N . PRO D 2 70 ? 33.627 -21.345 7.560 1.00 52.39 51 PRO D N 1
ATOM 1817 C CA . PRO D 2 70 ? 35.027 -21.183 7.973 1.00 48.09 51 PRO D CA 1
ATOM 1818 C C . PRO D 2 70 ? 35.894 -20.724 6.816 1.00 48.23 51 PRO D C 1
ATOM 1819 O O . PRO D 2 70 ? 35.562 -20.956 5.643 1.00 44.89 51 PRO D O 1
ATOM 1823 N N . PRO D 2 71 ? 37.015 -20.073 7.106 1.00 41.61 52 PRO D N 1
ATOM 1824 C CA . PRO D 2 71 ? 37.937 -19.686 6.036 1.00 43.84 52 PRO D CA 1
ATOM 1825 C C . PRO D 2 71 ? 38.662 -20.896 5.467 1.00 46.00 52 PRO D C 1
ATOM 1826 O O . PRO D 2 71 ? 39.003 -21.842 6.182 1.00 43.35 52 PRO D O 1
ATOM 1830 N N . SER D 2 72 ? 38.896 -20.852 4.159 1.00 52.36 53 SER D N 1
ATOM 1831 C CA . SER D 2 72 ? 39.568 -21.948 3.479 1.00 51.71 53 SER D CA 1
ATOM 1832 C C . SER D 2 72 ? 41.055 -21.975 3.820 1.00 58.19 53 SER D C 1
ATOM 1833 O O . SER D 2 72 ? 41.705 -20.931 3.941 1.00 59.84 53 SER D O 1
ATOM 1836 N N . ASP D 2 73 ? 41.586 -23.185 3.997 1.00 56.38 54 ASP D N 1
ATOM 1837 C CA . ASP D 2 73 ? 43.024 -23.389 4.135 1.00 58.05 54 ASP D CA 1
ATOM 1838 C C . ASP D 2 73 ? 43.702 -23.652 2.798 1.00 59.86 54 ASP D C 1
ATOM 1839 O O . ASP D 2 73 ? 44.898 -23.364 2.651 1.00 59.96 54 ASP D O 1
ATOM 1844 N N . ARG D 2 74 ? 42.963 -24.198 1.827 1.00 52.55 55 ARG D N 1
ATOM 1845 C CA . ARG D 2 74 ? 43.510 -24.373 0.486 1.00 47.35 55 ARG D CA 1
ATOM 1846 C C . ARG D 2 74 ? 43.746 -23.030 -0.194 1.00 49.33 55 ARG D C 1
ATOM 1847 O O . ARG D 2 74 ? 44.836 -22.768 -0.721 1.00 48.09 55 ARG D O 1
ATOM 1855 N N . VAL D 2 75 ? 42.729 -22.176 -0.212 1.00 45.87 56 VAL D N 1
ATOM 1856 C CA . VAL D 2 75 ? 42.825 -20.878 -0.871 1.00 51.01 56 VAL D CA 1
ATOM 1857 C C . VAL D 2 75 ? 42.672 -19.795 0.189 1.00 45.05 56 VAL D C 1
ATOM 1858 O O . VAL D 2 75 ? 41.538 -19.419 0.523 1.00 43.45 56 VAL D O 1
ATOM 1862 N N . PRO D 2 76 ? 43.768 -19.286 0.757 1.00 46.69 57 PRO D N 1
ATOM 1863 C CA . PRO D 2 76 ? 43.652 -18.214 1.756 1.00 42.54 57 PRO D CA 1
ATOM 1864 C C . PRO D 2 76 ? 42.949 -16.995 1.177 1.00 35.45 57 PRO D C 1
ATOM 1865 O O . PRO D 2 76 ? 43.138 -16.639 0.012 1.00 35.46 57 PRO D O 1
ATOM 1869 N N . GLY D 2 77 ? 42.123 -16.361 2.008 1.00 37.61 58 GLY D N 1
ATOM 1870 C CA . GLY D 2 77 ? 41.307 -15.245 1.589 1.00 39.45 58 GLY D CA 1
ATOM 1871 C C . GLY D 2 77 ? 39.899 -15.608 1.166 1.00 42.62 58 GLY D C 1
ATOM 1872 O O . GLY D 2 77 ? 39.088 -14.701 0.939 1.00 47.10 58 GLY D O 1
ATOM 1873 N N . LEU D 2 78 ? 39.586 -16.895 1.048 1.00 41.59 59 LEU D N 1
ATOM 1874 C CA . LEU D 2 78 ? 38.259 -17.357 0.666 1.00 40.76 59 LEU D CA 1
ATOM 1875 C C . LEU D 2 78 ? 37.651 -18.176 1.794 1.00 44.24 59 LEU D C 1
ATOM 1876 O O . LEU D 2 78 ? 38.335 -18.591 2.734 1.00 32.66 59 LEU D O 1
ATOM 1881 N N . ARG D 2 79 ? 36.346 -18.410 1.684 1.00 43.12 60 ARG D N 1
ATOM 1882 C CA . ARG D 2 79 ? 35.600 -19.200 2.652 1.00 40.85 60 ARG D CA 1
ATOM 1883 C C . ARG D 2 79 ? 34.889 -20.338 1.935 1.00 42.28 60 ARG D C 1
ATOM 1884 O O . ARG D 2 79 ? 34.451 -20.194 0.788 1.00 47.36 60 ARG D O 1
ATOM 1892 N N . GLU D 2 80 ? 34.773 -21.471 2.621 1.00 35.34 61 GLU D N 1
ATOM 1893 C CA . GLU D 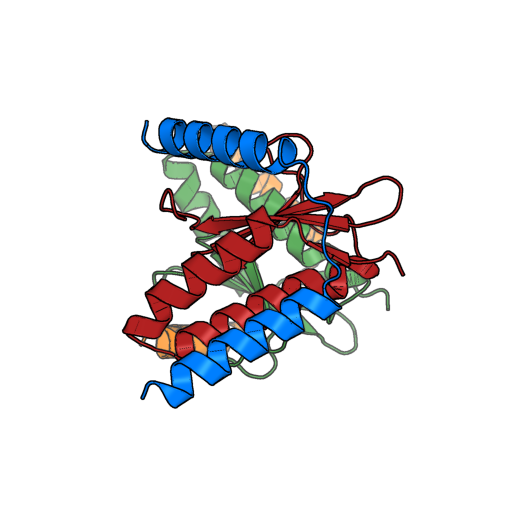2 80 ? 34.356 -22.720 1.997 1.00 49.78 61 GLU D CA 1
ATOM 1894 C C . GLU D 2 80 ? 32.997 -23.153 2.539 1.00 41.40 61 GLU D C 1
ATOM 1895 O O . GLU D 2 80 ? 32.823 -23.300 3.754 1.00 45.21 61 GLU D O 1
ATOM 1901 N N . ILE D 2 81 ? 32.042 -23.344 1.631 1.00 40.38 62 ILE D N 1
ATOM 1902 C CA . ILE D 2 81 ? 30.743 -23.939 1.923 1.00 39.72 62 ILE D CA 1
ATOM 1903 C C . ILE D 2 81 ? 30.724 -25.330 1.313 1.00 44.71 62 ILE D C 1
ATOM 1904 O O . ILE D 2 81 ? 30.971 -25.488 0.109 1.00 46.14 62 ILE D O 1
ATOM 1909 N N . VAL D 2 82 ? 30.413 -26.333 2.123 1.00 37.15 63 VAL D N 1
ATOM 1910 C CA . VAL D 2 82 ? 30.207 -27.689 1.622 1.00 42.72 63 VAL D CA 1
ATOM 1911 C C . VAL D 2 82 ? 28.704 -27.822 1.397 1.00 44.82 63 VAL D C 1
ATOM 1912 O O . VAL D 2 82 ? 27.955 -28.268 2.265 1.00 41.98 63 VAL D O 1
ATOM 1916 N N . ALA D 2 83 ? 28.255 -27.412 0.206 1.00 49.29 64 ALA D N 1
ATOM 1917 C CA . ALA D 2 83 ? 26.826 -27.423 -0.099 1.00 52.66 64 ALA D CA 1
ATOM 1918 C C . ALA D 2 83 ? 26.304 -28.834 -0.328 1.00 46.23 64 ALA D C 1
ATOM 1919 O O . ALA D 2 83 ? 25.138 -29.121 -0.035 1.00 43.20 64 ALA D O 1
ATOM 1921 N N . HIS D 2 84 ? 27.145 -29.715 -0.848 1.00 45.15 65 HIS D N 1
ATOM 1922 C CA . HIS D 2 84 ? 26.795 -31.077 -1.206 1.00 34.32 65 HIS D CA 1
ATOM 1923 C C . HIS D 2 84 ? 28.015 -31.941 -0.938 1.00 39.03 65 HIS D C 1
ATOM 1924 O O . HIS D 2 84 ? 29.147 -31.445 -0.989 1.00 39.85 65 HIS D O 1
ATOM 1931 N N . PRO D 2 85 ? 27.821 -33.224 -0.620 1.00 43.79 66 PRO D N 1
ATOM 1932 C CA . PRO D 2 85 ? 28.974 -34.111 -0.406 1.00 37.16 66 PRO D CA 1
ATOM 1933 C C . PRO D 2 85 ? 29.983 -34.102 -1.549 1.00 44.78 66 PRO D C 1
ATOM 1934 O O . PRO D 2 85 ? 31.167 -34.382 -1.329 1.00 53.01 66 PRO D O 1
ATOM 1938 N N . ASN D 2 86 ? 29.545 -33.768 -2.765 1.00 36.71 67 ASN D N 1
ATOM 1939 C CA . ASN D 2 86 ? 30.435 -33.748 -3.916 1.00 40.31 67 ASN D CA 1
ATOM 1940 C C . ASN D 2 86 ? 30.768 -32.353 -4.433 1.00 41.25 67 ASN D C 1
ATOM 1941 O O . ASN D 2 86 ? 31.602 -32.240 -5.340 1.00 36.59 67 ASN D O 1
ATOM 1946 N N . TYR D 2 87 ? 30.159 -31.290 -3.900 1.00 42.10 68 TYR D N 1
ATOM 1947 C CA . TYR D 2 87 ? 30.380 -29.956 -4.449 1.00 46.85 68 TYR D CA 1
ATOM 1948 C C . TYR D 2 87 ? 30.575 -28.925 -3.346 1.00 42.99 68 TYR D C 1
ATOM 1949 O O . TYR D 2 87 ? 29.916 -28.978 -2.304 1.00 40.40 68 TYR D O 1
ATOM 1958 N N . ILE D 2 88 ? 31.468 -27.969 -3.612 1.00 37.88 69 ILE D N 1
ATOM 1959 C CA . ILE D 2 88 ? 31.894 -26.951 -2.657 1.00 35.77 69 ILE D CA 1
ATOM 1960 C C . ILE D 2 88 ? 31.758 -25.576 -3.300 1.00 32.44 69 ILE D C 1
ATOM 1961 O O . ILE D 2 88 ? 32.077 -25.401 -4.481 1.00 40.11 69 ILE D O 1
ATOM 1966 N N . ILE D 2 89 ? 31.281 -24.603 -2.526 1.00 33.48 70 ILE D N 1
ATOM 1967 C CA . ILE D 2 89 ? 31.205 -23.209 -2.951 1.00 35.75 70 ILE D CA 1
ATOM 1968 C C . ILE D 2 89 ? 32.295 -22.428 -2.232 1.00 38.51 70 ILE D C 1
ATOM 1969 O O . ILE D 2 89 ? 32.402 -22.488 -1.001 1.00 36.81 70 ILE D O 1
ATOM 1974 N N . LEU D 2 90 ? 33.100 -21.695 -2.996 1.00 39.00 71 LEU D N 1
ATOM 1975 C CA . LEU D 2 90 ? 34.152 -20.847 -2.451 1.00 36.09 71 LEU D CA 1
ATOM 1976 C C . LEU D 2 90 ? 33.740 -19.396 -2.644 1.00 41.17 71 LEU D C 1
ATOM 1977 O O . LEU D 2 90 ? 33.446 -18.978 -3.770 1.00 44.66 71 LEU D O 1
ATOM 1982 N N . TYR D 2 91 ? 33.715 -18.635 -1.550 1.00 41.75 72 TYR D N 1
ATOM 1983 C CA . TYR D 2 91 ? 33.300 -17.241 -1.590 1.00 31.91 72 TYR D CA 1
ATOM 1984 C C . TYR D 2 91 ? 34.200 -16.416 -0.682 1.00 35.50 72 TYR D C 1
ATOM 1985 O O . TYR D 2 91 ? 35.021 -16.947 0.073 1.00 30.82 72 TYR D O 1
ATOM 1994 N N . ARG D 2 92 ? 34.025 -15.099 -0.758 1.00 37.65 73 ARG D N 1
ATOM 1995 C CA . ARG D 2 92 ? 34.754 -14.169 0.091 1.00 40.30 73 ARG D CA 1
ATOM 1996 C C . ARG D 2 92 ? 33.847 -12.993 0.416 1.00 36.42 73 ARG D C 1
ATOM 1997 O O . ARG D 2 92 ? 32.878 -12.720 -0.298 1.00 34.70 73 ARG D O 1
ATOM 2005 N N . VAL D 2 93 ? 34.171 -12.292 1.502 1.00 36.62 74 VAL D N 1
ATOM 2006 C CA . VAL D 2 93 ? 33.464 -11.074 1.892 1.00 41.16 74 VAL D CA 1
ATOM 2007 C C . VAL D 2 93 ? 34.369 -9.888 1.592 1.00 41.88 74 VAL D C 1
ATOM 2008 O O . VAL D 2 93 ? 35.496 -9.813 2.097 1.00 41.85 74 VAL D O 1
ATOM 2012 N N . THR D 2 94 ? 33.875 -8.964 0.772 1.00 40.61 75 THR D N 1
ATOM 2013 C CA . THR D 2 94 ? 34.635 -7.801 0.339 1.00 39.29 75 THR D CA 1
ATOM 2014 C C . THR D 2 94 ? 34.324 -6.623 1.266 1.00 45.00 75 THR D C 1
ATOM 2015 O O . THR D 2 94 ? 33.781 -6.806 2.359 1.00 50.41 75 THR D O 1
ATOM 2019 N N . THR D 2 95 ? 34.661 -5.401 0.849 1.00 48.22 76 THR D N 1
ATOM 2020 C CA . THR D 2 95 ? 34.280 -4.236 1.637 1.00 52.87 76 THR D CA 1
ATOM 2021 C C . THR D 2 95 ? 32.809 -3.879 1.467 1.00 49.63 76 THR D C 1
ATOM 2022 O O . THR D 2 95 ? 32.261 -3.155 2.306 1.00 53.43 76 THR D O 1
ATOM 2026 N N . SER D 2 96 ? 32.157 -4.387 0.415 1.00 43.73 77 SER D N 1
ATOM 2027 C CA . SER D 2 96 ? 30.803 -3.976 0.067 1.00 51.73 77 SER D CA 1
ATOM 2028 C C . SER D 2 96 ? 29.849 -5.122 -0.239 1.00 60.44 77 SER D C 1
ATOM 2029 O O . SER D 2 96 ? 28.651 -4.865 -0.401 1.00 70.02 77 SER D O 1
ATOM 2032 N N . SER D 2 97 ? 30.322 -6.364 -0.321 1.00 49.26 78 SER D N 1
ATOM 2033 C CA . SER D 2 97 ? 29.477 -7.456 -0.784 1.00 49.55 78 SER D CA 1
ATOM 2034 C C . SER D 2 97 ? 30.110 -8.787 -0.397 1.00 46.19 78 SER D C 1
ATOM 2035 O O . SER D 2 97 ? 31.218 -8.840 0.145 1.00 39.68 78 SER D O 1
ATOM 2038 N N . VAL D 2 98 ? 29.379 -9.866 -0.674 1.00 44.47 79 VAL D N 1
ATOM 2039 C CA . VAL D 2 98 ? 29.907 -11.227 -0.658 1.00 48.13 79 VAL D CA 1
ATOM 2040 C C . VAL D 2 98 ? 29.945 -11.723 -2.098 1.00 39.01 79 VAL D C 1
ATOM 2041 O O . VAL D 2 98 ? 28.938 -11.651 -2.813 1.00 35.77 79 VAL D O 1
ATOM 2045 N N . GLU D 2 99 ? 31.105 -12.209 -2.528 1.00 32.32 80 GLU D N 1
ATOM 2046 C CA . GLU D 2 99 ? 31.310 -12.649 -3.902 1.00 47.15 80 GLU D CA 1
ATOM 2047 C C . GLU D 2 99 ? 31.527 -14.155 -3.927 1.00 41.92 80 GLU D C 1
ATOM 2048 O O . GLU D 2 99 ? 32.433 -14.664 -3.259 1.00 39.90 80 GLU D O 1
ATOM 2054 N N . VAL D 2 100 ? 30.707 -14.856 -4.705 1.00 34.22 81 VAL D N 1
ATOM 2055 C CA . VAL D 2 100 ? 30.941 -16.268 -4.987 1.00 35.63 81 VAL D CA 1
ATOM 2056 C C . VAL D 2 100 ? 32.054 -16.368 -6.021 1.00 38.84 81 VAL D C 1
ATOM 2057 O O . VAL D 2 100 ? 31.913 -15.881 -7.150 1.00 37.17 81 VAL D O 1
ATOM 2061 N N . VAL D 2 101 ? 33.160 -17.002 -5.642 1.00 31.55 82 VAL D N 1
ATOM 2062 C CA . VAL D 2 101 ? 34.336 -17.059 -6.506 1.00 34.13 82 VAL D CA 1
ATOM 2063 C C . VAL D 2 101 ? 34.291 -18.264 -7.441 1.00 30.21 82 VAL D C 1
ATOM 2064 O O . VAL D 2 101 ? 34.435 -18.120 -8.658 1.00 30.36 82 VAL D O 1
ATOM 2068 N N . ASN D 2 102 ? 34.093 -19.468 -6.909 1.00 27.75 83 ASN D N 1
ATOM 2069 C CA . ASN D 2 102 ? 34.027 -20.653 -7.752 1.00 36.13 83 ASN D CA 1
ATOM 2070 C C . ASN D 2 102 ? 33.141 -21.701 -7.089 1.00 37.55 83 ASN D C 1
ATOM 2071 O O . ASN D 2 102 ? 32.931 -21.687 -5.872 1.00 33.57 83 ASN D O 1
ATOM 2076 N N . VAL D 2 103 ? 32.611 -22.602 -7.911 1.00 37.71 84 VAL D N 1
ATOM 2077 C CA . VAL D 2 103 ? 31.862 -23.769 -7.458 1.00 40.41 84 VAL D CA 1
ATOM 2078 C C . VAL D 2 103 ? 32.572 -24.984 -8.030 1.00 32.62 84 VAL D C 1
ATOM 2079 O O . VAL D 2 103 ? 32.663 -25.131 -9.254 1.00 39.38 84 VAL D O 1
ATOM 2083 N N . ILE D 2 104 ? 33.095 -25.840 -7.156 1.00 29.76 85 ILE D N 1
ATOM 2084 C CA . ILE D 2 104 ? 33.997 -26.900 -7.584 1.00 38.05 85 ILE D CA 1
ATOM 2085 C C . ILE D 2 104 ? 33.485 -28.251 -7.107 1.00 38.69 85 ILE D C 1
ATOM 2086 O O . ILE D 2 104 ? 32.706 -28.356 -6.157 1.00 42.96 85 ILE D O 1
ATOM 2091 N N . HIS D 2 105 ? 33.949 -29.298 -7.785 1.00 43.24 86 HIS D N 1
ATOM 2092 C CA . HIS D 2 105 ? 33.753 -30.659 -7.309 1.00 41.75 86 HIS D CA 1
ATOM 2093 C C . HIS D 2 105 ? 34.727 -30.932 -6.171 1.00 35.92 86 HIS D C 1
ATOM 2094 O O . HIS D 2 105 ? 35.904 -30.565 -6.237 1.00 32.72 86 HIS D O 1
ATOM 2101 N N . ALA D 2 106 ? 34.224 -31.572 -5.115 1.00 39.45 87 ALA D N 1
ATOM 2102 C CA . ALA D 2 106 ? 35.016 -31.759 -3.906 1.00 36.81 87 ALA D CA 1
ATOM 2103 C C . ALA D 2 106 ? 36.107 -32.806 -4.074 1.00 46.36 87 ALA D C 1
ATOM 2104 O O . ALA D 2 106 ? 37.098 -32.767 -3.337 1.00 53.92 87 ALA D O 1
ATOM 2106 N N . ARG D 2 107 ? 35.948 -33.736 -5.021 1.00 47.65 88 ARG D N 1
ATOM 2107 C CA . ARG D 2 107 ? 36.880 -34.840 -5.201 1.00 46.90 88 ARG D CA 1
ATOM 2108 C C . ARG D 2 107 ? 37.541 -34.873 -6.570 1.00 58.81 88 ARG D C 1
ATOM 2109 O O . ARG D 2 107 ? 38.534 -35.590 -6.735 1.00 73.81 88 ARG D O 1
ATOM 2112 N N . ARG D 2 108 ? 37.023 -34.134 -7.549 1.00 51.81 89 ARG D N 1
ATOM 2113 C CA . ARG D 2 108 ? 37.548 -34.135 -8.904 1.00 39.43 89 ARG D CA 1
ATOM 2114 C C . ARG D 2 108 ? 37.968 -32.723 -9.287 1.00 38.80 89 ARG D C 1
ATOM 2115 O O . ARG D 2 108 ? 37.396 -31.739 -8.808 1.00 40.54 89 ARG D O 1
ATOM 2123 N N . GLN D 2 109 ? 38.977 -32.629 -10.157 1.00 36.32 90 GLN D N 1
ATOM 2124 C CA . GLN D 2 109 ? 39.403 -31.342 -10.710 1.00 35.99 90 GLN D CA 1
ATOM 2125 C C . GLN D 2 109 ? 38.397 -30.917 -11.781 1.00 41.30 90 GLN D C 1
ATOM 2126 O O . GLN D 2 109 ? 38.652 -30.955 -12.985 1.00 44.68 90 GLN D O 1
ATOM 2132 N N . PHE D 2 110 ? 37.230 -30.494 -11.305 1.00 38.68 91 PHE D N 1
ATOM 2133 C CA . PHE D 2 110 ? 36.082 -30.233 -12.160 1.00 36.37 91 PHE D CA 1
ATOM 2134 C C . PHE D 2 110 ? 35.204 -29.160 -11.521 1.00 34.53 91 PHE D C 1
ATOM 2135 O O . PHE D 2 110 ? 34.977 -29.187 -10.314 1.00 31.07 91 PHE D O 1
ATOM 2143 N N . PRO D 2 111 ? 34.718 -28.200 -12.322 1.00 40.98 92 PRO D N 1
ATOM 2144 C CA . PRO D 2 111 ? 35.011 -28.046 -13.750 1.00 54.22 92 PRO D CA 1
ATOM 2145 C C . PRO D 2 111 ? 36.260 -27.202 -14.002 1.00 71.53 92 PRO D C 1
ATOM 2146 O O . PRO D 2 111 ? 37.356 -27.533 -13.548 1.00 79.38 92 PRO D O 1
#

Radius of gyration: 19.57 Å; Cα contacts (8 Å, |Δi|>4): 416; chains: 4; bounding box: 39×45×55 Å

Nearest PDB structures (foldseek):
  5czf-assembly2_C  TM=9.983E-01  e=2.649E-18  Escherichia coli O157
  5cze-assembly1_J  TM=9.972E-01  e=2.042E-16  Escherichia coli O157:H7 str. SS52
  5ceg-assembly1_B  TM=9.078E-01  e=1.325E-06  Mesorhizobium opportunistum WSM2075
  6x0a-assembly17_Q  TM=8.951E-01  e=9.210E-06  Mesorhizobium opportunistum WSM2075
  8c26-assembly1_A  TM=8.605E-01  e=1.572E-05  Mycobacterium tuberculosis H37Rv

Secondary structure (DSSP, 8-state):
-HHHHHHHHHHHHHHHHHT--SPPEEHHHHHHHHHHHHHHHHHT-/-HHHHHHHHHHHHHH--SPPEEHHHHHHHHHHHHHHHHT-/----EEE-HHHHHHHHHHHHHHHTT-HHHHHHHHHHHHHHHGGGGT-TTSSPBPSSSTT-EEEEEETTEEEEEEE-SS-EEEEEEEESSSS--/-PPEEE-HHHHHHHHHHHHHHHTT-HHHHHHHHHHHHHHHGGGGT-TT-SPBPSSSTT-EEEEEETTEEEEEEE-SS-EEEEEEEESSS---